Protein AF-A0A1G7R3V6-F1 (afdb_monomer)

Nearest PDB structures (foldseek):
  6z0c-assembly1_A  TM=2.738E-01  e=7.256E+00  Escherichia coli

Structure (mmCIF, N/CA/C/O backbone):
data_AF-A0A1G7R3V6-F1
#
_entry.id   AF-A0A1G7R3V6-F1
#
loop_
_atom_site.group_PDB
_atom_site.id
_atom_site.type_symbol
_atom_site.label_atom_id
_atom_site.label_alt_id
_atom_site.label_comp_id
_atom_site.label_asym_id
_atom_site.label_entity_id
_atom_site.label_seq_id
_atom_site.pdbx_PDB_ins_code
_atom_site.Cartn_x
_atom_site.Cartn_y
_atom_site.Cartn_z
_atom_site.occupancy
_atom_site.B_iso_or_equiv
_atom_site.auth_seq_id
_atom_site.auth_comp_id
_atom_site.auth_asym_id
_atom_site.auth_atom_id
_atom_site.pdbx_PDB_model_num
ATOM 1 N N . MET A 1 1 ? -29.948 2.056 -31.121 1.00 40.75 1 MET A N 1
ATOM 2 C CA . MET A 1 1 ? -28.891 1.070 -30.825 1.00 40.75 1 MET A CA 1
ATOM 3 C C . MET A 1 1 ? -28.290 1.422 -29.476 1.00 40.75 1 MET A C 1
ATOM 5 O O . MET A 1 1 ? -27.867 2.564 -29.326 1.00 40.75 1 MET A O 1
ATOM 9 N N . PRO A 1 2 ? -28.351 0.526 -28.483 1.00 40.47 2 PRO A N 1
ATOM 10 C CA . PRO A 1 2 ? -27.730 0.753 -27.184 1.00 40.47 2 PRO A CA 1
ATOM 11 C C . PRO A 1 2 ? -26.207 0.715 -27.352 1.00 40.47 2 PRO A C 1
ATOM 13 O O . PRO A 1 2 ? -25.680 -0.239 -27.919 1.00 40.47 2 PRO A O 1
ATOM 16 N N . ARG A 1 3 ? -25.507 1.765 -26.904 1.00 40.84 3 ARG A N 1
ATOM 17 C CA . ARG A 1 3 ? -24.054 1.709 -26.714 1.00 40.84 3 ARG A CA 1
ATOM 18 C C . ARG A 1 3 ? -23.807 0.673 -25.625 1.00 40.84 3 ARG A C 1
ATOM 20 O O . ARG A 1 3 ? -24.261 0.862 -24.498 1.00 40.84 3 ARG A O 1
ATOM 27 N N . THR A 1 4 ? -23.149 -0.425 -25.966 1.00 43.91 4 THR A N 1
ATOM 28 C CA . THR A 1 4 ? -22.494 -1.270 -24.972 1.00 43.91 4 THR A CA 1
ATOM 29 C C . THR A 1 4 ? -21.609 -0.361 -24.116 1.00 43.91 4 THR A C 1
ATOM 31 O O . THR A 1 4 ? -20.903 0.474 -24.690 1.00 43.91 4 THR A O 1
ATOM 34 N N . PRO A 1 5 ? -21.664 -0.445 -22.775 1.00 49.50 5 PRO A N 1
ATOM 35 C CA . PRO A 1 5 ? -20.647 0.183 -21.950 1.00 49.50 5 PRO A CA 1
ATOM 36 C C . PRO A 1 5 ? -19.326 -0.440 -22.391 1.00 49.50 5 PRO A C 1
ATOM 38 O O . PRO A 1 5 ? -19.126 -1.645 -22.234 1.00 49.50 5 PRO A O 1
ATOM 41 N N . GLY A 1 6 ? -18.493 0.353 -23.067 1.00 44.41 6 GLY A N 1
ATOM 42 C CA . GLY A 1 6 ? -17.123 -0.040 -23.333 1.00 44.41 6 GLY A CA 1
ATOM 43 C C . GLY A 1 6 ? -16.522 -0.343 -21.976 1.00 44.41 6 GLY A C 1
ATOM 44 O O . GLY A 1 6 ? -16.498 0.530 -21.112 1.00 44.41 6 GLY A O 1
ATOM 45 N N . LEU A 1 7 ? -16.145 -1.600 -21.762 1.00 53.59 7 LEU A N 1
ATOM 46 C CA . LEU A 1 7 ? -15.170 -1.911 -20.735 1.00 53.59 7 LEU A CA 1
ATOM 47 C C . LEU A 1 7 ? -14.010 -0.959 -21.012 1.00 53.59 7 LEU A C 1
ATOM 49 O O . LEU A 1 7 ? -13.546 -0.909 -22.153 1.00 53.59 7 LEU A O 1
ATOM 53 N N . ASP A 1 8 ? -13.641 -0.164 -20.015 1.00 59.03 8 ASP A N 1
ATOM 54 C CA . ASP A 1 8 ? -12.501 0.754 -20.030 1.00 59.03 8 ASP A CA 1
ATOM 55 C C . ASP A 1 8 ? -11.214 -0.087 -20.047 1.00 59.03 8 ASP A C 1
ATOM 57 O O . ASP A 1 8 ? -10.449 -0.155 -19.092 1.00 59.03 8 ASP A O 1
ATOM 61 N N . LEU A 1 9 ? -11.082 -0.901 -21.094 1.00 56.69 9 LEU A N 1
ATOM 62 C CA . LEU A 1 9 ? -9.926 -1.720 -21.365 1.00 56.69 9 LEU A CA 1
ATOM 63 C C . LEU A 1 9 ? -8.848 -0.736 -21.803 1.00 56.69 9 LEU A C 1
ATOM 65 O O . LEU A 1 9 ? -9.081 -0.020 -22.782 1.00 56.69 9 LEU A O 1
ATOM 69 N N . PRO A 1 10 ? -7.714 -0.672 -21.088 1.00 62.06 10 PRO A N 1
ATOM 70 C CA . PRO A 1 10 ? -6.626 0.203 -21.474 1.00 62.06 10 PRO A CA 1
ATOM 71 C C . PRO A 1 10 ? -6.241 -0.125 -22.914 1.00 62.06 10 PRO A C 1
ATOM 73 O O . PRO A 1 10 ? -5.887 -1.264 -23.228 1.00 62.06 10 PRO A O 1
ATOM 76 N N . ASP A 1 11 ? -6.386 0.863 -23.795 1.00 66.31 11 ASP A N 1
ATOM 77 C CA . ASP A 1 11 ? -5.970 0.737 -25.184 1.00 66.31 11 ASP A CA 1
ATOM 78 C C . ASP A 1 11 ? -4.445 0.592 -25.199 1.00 66.31 11 ASP A C 1
ATOM 80 O O . ASP A 1 11 ? -3.733 1.354 -24.533 1.00 66.31 11 ASP A O 1
ATOM 84 N N . ALA A 1 12 ? -3.937 -0.409 -25.916 1.00 69.38 12 ALA A N 1
ATOM 85 C CA . ALA A 1 12 ? -2.507 -0.505 -26.151 1.00 69.38 12 ALA A CA 1
ATOM 86 C C . ALA A 1 12 ? -2.141 0.674 -27.059 1.00 69.38 12 ALA A C 1
ATOM 88 O O . ALA A 1 12 ? -2.488 0.703 -28.239 1.00 69.38 12 ALA A O 1
ATOM 89 N N . GLY A 1 13 ? -1.518 1.701 -26.483 1.00 78.25 13 GLY A N 1
ATOM 90 C CA . GLY A 1 13 ? -1.139 2.893 -27.228 1.00 78.25 13 GLY A CA 1
ATOM 91 C C . GLY A 1 13 ? -0.156 2.560 -28.353 1.00 78.25 13 GLY A C 1
ATOM 92 O O . GLY A 1 13 ? 0.475 1.503 -28.364 1.00 78.25 13 GLY A O 1
ATOM 93 N N . ALA A 1 14 ? 0.036 3.504 -29.280 1.00 81.50 14 ALA A N 1
ATOM 94 C CA . ALA A 1 14 ? 1.006 3.360 -30.373 1.00 81.50 14 ALA A CA 1
ATOM 95 C C . ALA A 1 14 ? 2.420 2.993 -29.873 1.00 81.50 14 ALA A C 1
ATOM 97 O O . ALA A 1 14 ? 3.140 2.258 -30.537 1.00 81.50 14 ALA A O 1
ATOM 98 N N . GLU A 1 15 ? 2.782 3.442 -28.667 1.00 90.00 15 GLU A N 1
ATOM 99 C CA . GLU A 1 15 ? 4.043 3.084 -28.019 1.00 90.00 15 GLU A CA 1
ATOM 100 C C . GLU A 1 15 ? 4.193 1.567 -27.804 1.00 90.00 15 GLU A C 1
ATOM 102 O O . GLU A 1 15 ? 5.252 1.026 -28.095 1.00 90.00 15 GLU A O 1
ATOM 107 N N . GLU A 1 16 ? 3.168 0.855 -27.315 1.00 94.69 16 GLU A N 1
ATOM 108 C CA . GLU A 1 16 ? 3.249 -0.600 -27.111 1.00 94.69 16 GLU A CA 1
ATOM 109 C C . GLU A 1 16 ? 3.337 -1.367 -28.424 1.00 94.69 16 GLU A C 1
ATOM 111 O O . GLU A 1 16 ? 4.058 -2.366 -28.495 1.00 94.69 16 GLU A O 1
ATOM 116 N N . ALA A 1 17 ? 2.637 -0.892 -29.455 1.00 91.94 17 ALA A N 1
ATOM 117 C CA . ALA A 1 17 ? 2.655 -1.506 -30.776 1.00 91.94 17 ALA A CA 1
ATOM 118 C C . ALA A 1 17 ? 4.074 -1.522 -31.378 1.00 91.94 17 ALA A C 1
ATOM 120 O O . ALA A 1 17 ? 4.462 -2.508 -32.006 1.00 91.94 17 ALA A O 1
ATOM 121 N N . ASP A 1 18 ? 4.875 -0.487 -31.114 1.00 94.38 18 ASP A N 1
ATOM 122 C CA . ASP A 1 18 ? 6.250 -0.370 -31.617 1.00 94.38 18 ASP A CA 1
ATOM 123 C C . ASP A 1 18 ? 7.274 -1.197 -30.816 1.00 94.38 18 ASP A C 1
ATOM 125 O O . ASP A 1 18 ? 8.398 -1.428 -31.274 1.00 94.38 18 ASP A O 1
ATOM 129 N N . LEU A 1 19 ? 6.917 -1.671 -29.618 1.00 94.19 19 LEU A N 1
ATOM 130 C CA . LEU A 1 19 ? 7.820 -2.459 -28.782 1.00 94.19 19 LEU A CA 1
ATOM 131 C C . LEU A 1 19 ? 7.877 -3.921 -29.222 1.00 94.19 19 LEU A C 1
ATOM 133 O O . LEU A 1 19 ? 6.881 -4.550 -29.580 1.00 94.19 19 LEU A O 1
ATOM 137 N N . SER A 1 20 ? 9.065 -4.510 -29.104 1.00 94.75 20 SER A N 1
ATOM 138 C CA . SER A 1 20 ? 9.239 -5.958 -29.229 1.00 94.75 20 SER A CA 1
ATOM 139 C C . SER A 1 20 ? 8.575 -6.708 -28.068 1.00 94.75 20 SER A C 1
ATOM 141 O O . SER A 1 20 ? 8.485 -6.205 -26.945 1.00 94.75 20 SER A O 1
ATOM 143 N N . ASP A 1 21 ? 8.203 -7.970 -28.291 1.00 92.75 21 ASP A N 1
ATOM 144 C CA . ASP A 1 21 ? 7.641 -8.836 -27.244 1.00 92.75 21 ASP A CA 1
ATOM 145 C C . ASP A 1 21 ? 8.562 -8.956 -26.020 1.00 92.75 21 ASP A C 1
ATOM 147 O O . ASP A 1 21 ? 8.096 -9.065 -24.885 1.00 92.75 21 ASP A O 1
ATOM 151 N N . GLY A 1 22 ? 9.882 -8.920 -26.238 1.00 89.69 22 GLY A N 1
ATOM 152 C CA . GLY A 1 22 ? 10.876 -8.905 -25.166 1.00 89.69 22 GLY A CA 1
ATOM 153 C C . GLY A 1 22 ? 10.753 -7.660 -24.287 1.00 89.69 22 GLY A C 1
ATOM 154 O O . GLY A 1 22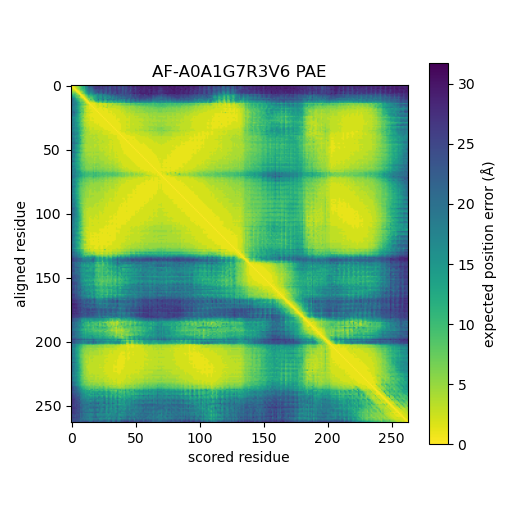 ? 10.667 -7.780 -23.066 1.00 89.69 22 GLY A O 1
ATOM 155 N N . GLN A 1 23 ? 10.668 -6.473 -24.893 1.00 93.94 23 GLN A N 1
ATOM 156 C CA . GLN A 1 23 ? 10.487 -5.212 -24.164 1.00 93.94 23 GLN A CA 1
ATOM 157 C C . GLN A 1 23 ? 9.147 -5.170 -23.415 1.00 93.94 23 GLN A C 1
ATOM 159 O O . GLN A 1 23 ? 9.108 -4.760 -22.253 1.00 93.94 23 GLN A O 1
ATOM 164 N N . LEU A 1 24 ? 8.066 -5.656 -24.031 1.00 94.00 24 LEU A N 1
ATOM 165 C CA . LEU A 1 24 ? 6.753 -5.753 -23.388 1.00 94.00 24 LEU A CA 1
ATOM 166 C C . LEU A 1 24 ? 6.791 -6.694 -22.173 1.00 94.00 24 LEU A C 1
ATOM 168 O O . LEU A 1 24 ? 6.331 -6.334 -21.090 1.00 94.00 24 LEU A O 1
ATOM 172 N N . ARG A 1 25 ? 7.425 -7.869 -22.299 1.00 93.81 25 ARG A N 1
ATOM 173 C CA . ARG A 1 25 ? 7.637 -8.788 -21.167 1.00 93.81 25 ARG A CA 1
ATOM 174 C C . ARG A 1 25 ? 8.464 -8.144 -20.061 1.00 93.81 25 ARG A C 1
ATOM 176 O O . ARG A 1 25 ? 8.154 -8.354 -18.892 1.00 93.81 25 ARG A O 1
ATOM 183 N N . MET A 1 26 ? 9.475 -7.343 -20.399 1.00 93.44 26 MET A N 1
ATOM 184 C CA . MET A 1 26 ? 10.264 -6.618 -19.401 1.00 93.44 26 MET A CA 1
ATOM 185 C C . MET A 1 26 ? 9.432 -5.590 -18.628 1.00 93.44 26 MET A C 1
ATOM 187 O O . MET A 1 26 ? 9.615 -5.487 -17.417 1.00 93.44 26 MET A O 1
ATOM 191 N N . ARG A 1 27 ? 8.476 -4.896 -19.267 1.00 96.56 27 ARG A N 1
ATOM 192 C CA . ARG A 1 27 ? 7.517 -4.013 -18.569 1.00 96.56 27 ARG A CA 1
ATOM 193 C C . ARG A 1 27 ? 6.647 -4.792 -17.584 1.00 96.56 27 ARG A C 1
ATOM 195 O O . ARG A 1 27 ? 6.522 -4.390 -16.431 1.00 96.56 27 ARG A O 1
ATOM 202 N N . VAL A 1 28 ? 6.117 -5.943 -18.003 1.00 95.62 28 VAL A N 1
ATOM 203 C CA . VAL A 1 28 ? 5.333 -6.823 -17.118 1.00 95.62 28 VAL A CA 1
ATOM 204 C C . VAL A 1 28 ? 6.177 -7.307 -15.937 1.00 95.62 28 VAL A C 1
ATOM 206 O O . VAL A 1 28 ? 5.759 -7.168 -14.789 1.00 95.62 28 VAL A O 1
ATOM 209 N N . ARG A 1 29 ? 7.394 -7.802 -16.198 1.00 93.69 29 ARG A N 1
ATOM 210 C CA . ARG A 1 29 ? 8.326 -8.247 -15.151 1.00 93.69 29 ARG A CA 1
ATOM 211 C C . ARG A 1 29 ? 8.729 -7.124 -14.204 1.00 93.69 29 ARG A C 1
ATOM 213 O O . ARG A 1 29 ? 8.915 -7.389 -13.022 1.00 93.69 29 ARG A O 1
ATOM 220 N N . ALA A 1 30 ? 8.875 -5.894 -14.696 1.00 94.50 30 ALA A N 1
ATOM 221 C CA . ALA A 1 30 ? 9.165 -4.748 -13.844 1.00 94.50 30 ALA A CA 1
ATOM 222 C C . ALA A 1 30 ? 8.062 -4.557 -12.797 1.00 94.50 30 ALA A C 1
ATOM 224 O O . ALA A 1 30 ? 8.371 -4.496 -11.613 1.00 94.50 30 ALA A O 1
ATOM 225 N N . TYR A 1 31 ? 6.789 -4.576 -13.199 1.00 95.94 31 TYR A N 1
ATOM 226 C CA . TYR A 1 31 ? 5.681 -4.447 -12.249 1.00 95.94 31 TYR A CA 1
ATOM 227 C C . TYR A 1 31 ? 5.511 -5.664 -11.324 1.00 95.94 31 TYR A C 1
ATOM 229 O O . TYR A 1 31 ? 5.154 -5.514 -10.156 1.00 95.94 31 TYR A O 1
ATOM 237 N N . GLU A 1 32 ? 5.804 -6.876 -11.799 1.00 93.88 32 GLU A N 1
ATOM 238 C CA . GLU A 1 32 ? 5.819 -8.063 -10.933 1.00 93.88 32 GLU A CA 1
ATOM 239 C C . GLU A 1 32 ? 6.856 -7.942 -9.810 1.00 93.88 32 GLU A C 1
ATOM 241 O O . GLU A 1 32 ? 6.546 -8.272 -8.666 1.00 93.88 32 GLU A O 1
ATOM 246 N N . ARG A 1 33 ? 8.049 -7.402 -10.107 1.00 94.44 33 ARG A N 1
ATOM 247 C CA . ARG A 1 33 ? 9.041 -7.070 -9.073 1.00 94.44 33 ARG A CA 1
ATOM 248 C C . ARG A 1 33 ? 8.517 -6.011 -8.111 1.00 94.44 33 ARG A C 1
ATOM 250 O O . ARG A 1 33 ? 8.731 -6.148 -6.914 1.00 94.44 33 ARG A O 1
ATOM 257 N N . GLU A 1 34 ? 7.792 -5.004 -8.604 1.00 95.62 34 GLU A N 1
ATOM 258 C CA . GLU A 1 34 ? 7.181 -4.007 -7.716 1.00 95.62 34 GLU A CA 1
ATOM 259 C C . GLU A 1 34 ? 6.140 -4.623 -6.765 1.00 95.62 34 GLU A C 1
ATOM 261 O O . GLU A 1 34 ? 6.011 -4.213 -5.617 1.00 95.62 34 GLU A O 1
ATOM 266 N N . THR A 1 35 ? 5.415 -5.649 -7.217 1.00 93.50 35 THR A N 1
ATOM 267 C CA . THR A 1 35 ? 4.389 -6.326 -6.406 1.00 93.50 35 THR A CA 1
ATOM 268 C C . THR A 1 35 ? 4.997 -7.167 -5.277 1.00 93.50 35 THR A C 1
ATOM 270 O O . THR A 1 35 ? 4.364 -7.350 -4.240 1.00 93.50 35 THR A O 1
ATOM 273 N N . ALA A 1 36 ? 6.230 -7.663 -5.434 1.00 92.56 36 ALA A N 1
ATOM 274 C CA . ALA A 1 36 ? 6.876 -8.539 -4.453 1.00 92.56 36 ALA A CA 1
ATOM 275 C C . ALA A 1 36 ? 7.067 -7.877 -3.073 1.00 92.56 36 ALA A C 1
ATOM 277 O O . ALA A 1 36 ? 6.931 -8.542 -2.041 1.00 92.56 36 ALA A O 1
ATOM 278 N N . TRP A 1 37 ? 7.299 -6.563 -3.050 1.00 94.69 37 TRP A N 1
ATOM 279 C CA . TRP A 1 37 ? 7.530 -5.779 -1.834 1.00 94.69 37 TRP A CA 1
ATOM 280 C C . TRP A 1 37 ? 6.341 -4.904 -1.424 1.00 94.69 37 TRP A C 1
ATOM 282 O O . TRP A 1 37 ? 6.457 -4.140 -0.468 1.00 94.69 37 TRP A O 1
ATOM 292 N N . ALA A 1 38 ? 5.189 -5.026 -2.092 1.00 95.19 38 ALA A N 1
ATOM 293 C CA . ALA A 1 38 ? 4.004 -4.258 -1.732 1.00 95.19 38 ALA A CA 1
ATOM 294 C C . ALA A 1 38 ? 3.644 -4.460 -0.236 1.00 95.19 38 ALA A C 1
ATOM 296 O O . ALA A 1 38 ? 3.683 -5.602 0.257 1.00 95.19 38 ALA A O 1
ATOM 297 N N . PRO A 1 39 ? 3.278 -3.388 0.501 1.00 95.81 39 PRO A N 1
ATOM 298 C CA . PRO A 1 39 ? 2.671 -3.504 1.833 1.00 95.81 39 PRO A CA 1
ATOM 299 C C . PRO A 1 39 ? 1.451 -4.421 1.776 1.00 95.81 39 PRO A C 1
ATOM 301 O O . PRO A 1 39 ? 0.800 -4.436 0.749 1.00 95.81 39 PRO A O 1
ATOM 304 N N . ARG A 1 40 ? 1.080 -5.179 2.810 1.00 93.94 40 ARG A N 1
ATOM 305 C CA . ARG A 1 40 ? -0.143 -6.012 2.748 1.00 93.94 40 ARG A CA 1
ATOM 306 C C . ARG A 1 40 ? -1.392 -5.118 2.670 1.00 93.94 40 ARG A C 1
ATOM 308 O O . ARG A 1 40 ? -1.429 -4.071 3.302 1.00 93.94 40 ARG A O 1
ATOM 315 N N . TRP A 1 41 ? -2.410 -5.520 1.909 1.00 93.69 41 TRP A N 1
ATOM 316 C CA . TRP A 1 41 ? -3.703 -4.831 1.941 1.00 93.69 41 TRP A CA 1
ATOM 317 C C . TRP A 1 41 ? -4.468 -5.173 3.228 1.00 93.69 41 TRP A C 1
ATOM 319 O O . TRP A 1 41 ? -4.584 -6.349 3.572 1.00 93.69 41 TRP A O 1
ATOM 329 N N . VAL A 1 42 ? -4.978 -4.152 3.924 1.00 94.88 42 VAL A N 1
ATOM 330 C CA . VAL A 1 42 ? -5.600 -4.279 5.258 1.00 94.88 42 VAL A CA 1
ATOM 331 C C . VAL A 1 42 ? -7.007 -3.687 5.355 1.00 94.88 42 VAL A C 1
ATOM 333 O O . VAL A 1 42 ? -7.559 -3.655 6.449 1.00 94.88 42 VAL A O 1
ATOM 336 N N . GLY A 1 43 ? -7.605 -3.244 4.245 1.00 93.81 43 GLY A N 1
ATOM 337 C CA . GLY A 1 43 ? -8.887 -2.524 4.259 1.00 93.81 43 GLY A CA 1
ATOM 338 C C . GLY A 1 43 ? -10.006 -3.261 5.006 1.00 93.81 43 GLY A C 1
ATOM 339 O O . GLY A 1 43 ? -10.619 -2.685 5.899 1.00 93.81 43 GLY A O 1
ATOM 340 N N . ASP A 1 44 ? -10.209 -4.555 4.734 1.00 93.00 44 ASP A N 1
ATOM 341 C CA . ASP A 1 44 ? -11.232 -5.351 5.438 1.00 93.00 44 ASP A CA 1
ATOM 342 C C . ASP A 1 44 ? -10.944 -5.491 6.945 1.00 93.00 44 ASP A C 1
ATOM 344 O O . ASP A 1 44 ? -11.850 -5.400 7.778 1.00 93.00 44 ASP A O 1
ATOM 348 N N . GLU A 1 45 ? -9.676 -5.710 7.315 1.00 94.44 45 GLU A N 1
ATOM 349 C CA . GLU A 1 45 ? -9.251 -5.841 8.715 1.00 94.44 45 GLU A CA 1
ATOM 350 C C . GLU A 1 45 ? -9.431 -4.515 9.469 1.00 94.44 45 GLU A C 1
ATOM 352 O O . GLU A 1 45 ? -9.877 -4.512 10.622 1.00 94.44 45 GLU A O 1
ATOM 357 N N . LEU A 1 46 ? -9.130 -3.393 8.811 1.00 95.81 46 LEU A N 1
ATOM 358 C CA . LEU A 1 46 ? -9.295 -2.041 9.332 1.00 95.81 46 LEU A CA 1
ATOM 359 C C . LEU A 1 46 ? -10.777 -1.711 9.552 1.00 95.81 46 LEU A C 1
ATOM 361 O O . LEU A 1 46 ? -11.171 -1.379 10.674 1.00 95.81 46 LEU A O 1
ATOM 365 N N . ASP A 1 47 ? -11.618 -1.911 8.533 1.00 95.50 47 ASP A N 1
ATOM 366 C CA . ASP A 1 47 ? -13.067 -1.704 8.619 1.00 95.50 47 ASP A CA 1
ATOM 367 C C . ASP A 1 47 ? -13.679 -2.530 9.753 1.00 95.50 47 ASP A C 1
ATOM 369 O O . ASP A 1 47 ? -14.481 -2.035 10.556 1.00 95.50 47 ASP A O 1
ATOM 373 N N . ARG A 1 48 ? -13.279 -3.802 9.864 1.00 95.50 48 ARG A N 1
ATOM 374 C CA . ARG A 1 48 ? -13.767 -4.690 10.920 1.00 95.50 48 ARG A CA 1
ATOM 375 C C . ARG A 1 48 ? -13.325 -4.229 12.307 1.00 95.50 48 ARG A C 1
ATOM 377 O O . ARG A 1 48 ? -14.122 -4.290 13.246 1.00 95.50 48 ARG A O 1
ATOM 384 N N . THR A 1 49 ? -12.085 -3.765 12.436 1.00 96.69 49 THR A N 1
ATOM 385 C CA . THR A 1 49 ? -11.531 -3.259 13.698 1.00 96.69 49 THR A CA 1
ATOM 386 C C . THR A 1 49 ? -12.267 -1.995 14.148 1.00 96.69 49 THR A C 1
ATOM 388 O O . THR A 1 49 ? -12.678 -1.923 15.306 1.00 96.69 49 THR A O 1
ATOM 391 N N . HIS A 1 50 ? -12.557 -1.058 13.239 1.00 97.75 50 HIS A N 1
ATOM 392 C CA . HIS A 1 50 ? -13.373 0.122 13.548 1.00 97.75 50 HIS A CA 1
ATOM 393 C C . HIS A 1 50 ? -14.798 -0.229 13.982 1.00 97.75 50 HIS A C 1
ATOM 395 O O . HIS A 1 50 ? -15.324 0.367 14.930 1.00 97.75 50 HIS A O 1
ATOM 401 N N . GLN A 1 51 ? -15.437 -1.189 13.305 1.00 97.44 51 GLN A N 1
ATOM 402 C CA . GLN A 1 51 ? -16.786 -1.633 13.658 1.00 97.44 51 GLN A CA 1
ATOM 403 C C . GLN A 1 51 ? -16.835 -2.205 15.079 1.00 97.44 51 GLN A C 1
ATOM 405 O O . GLN A 1 51 ? -17.729 -1.856 15.850 1.00 97.44 51 GLN A O 1
ATOM 410 N N . GLU A 1 52 ? -15.877 -3.061 15.444 1.00 97.94 52 GLU A N 1
ATOM 411 C CA . GLU A 1 52 ? -15.837 -3.654 16.785 1.00 97.94 52 GLU A CA 1
ATOM 412 C C . GLU A 1 52 ? -15.407 -2.644 17.857 1.00 97.94 52 GLU A C 1
ATOM 414 O O . GLU A 1 52 ? -15.992 -2.657 18.938 1.00 97.94 52 GLU A O 1
ATOM 419 N N . ALA A 1 53 ? -14.504 -1.703 17.553 1.00 98.12 53 ALA A N 1
ATOM 420 C CA . ALA A 1 53 ? -14.183 -0.594 18.458 1.00 98.12 53 ALA A CA 1
ATOM 421 C C . ALA A 1 53 ? -15.432 0.251 18.763 1.00 98.12 53 ALA A C 1
ATOM 423 O O . ALA A 1 53 ? -15.777 0.484 19.920 1.00 98.12 53 ALA A O 1
ATOM 424 N N . SER A 1 54 ? -16.176 0.634 17.719 1.00 98.31 54 SER A N 1
ATOM 425 C CA . SER A 1 54 ? -17.408 1.424 17.851 1.00 98.31 54 SER A CA 1
ATOM 426 C C . SER A 1 54 ? -18.477 0.694 18.665 1.00 98.31 54 SER A C 1
ATOM 428 O O . SER A 1 54 ? -19.180 1.298 19.476 1.00 98.31 54 SER A O 1
ATOM 430 N N . LYS A 1 55 ? -18.599 -0.622 18.468 1.00 98.38 55 LYS A N 1
ATOM 431 C CA . LYS A 1 55 ? -19.517 -1.464 19.232 1.00 98.38 55 LYS A CA 1
ATOM 432 C C . LYS A 1 55 ? -19.110 -1.557 20.705 1.00 98.38 55 LYS A C 1
ATOM 434 O O . LYS A 1 55 ? -19.970 -1.379 21.562 1.00 98.38 55 LYS A O 1
ATOM 439 N N . ALA A 1 56 ? -17.829 -1.778 21.000 1.00 98.38 56 ALA A N 1
ATOM 440 C CA . ALA A 1 56 ? -17.323 -1.813 22.370 1.00 98.38 56 ALA A CA 1
ATOM 441 C C . ALA A 1 56 ? -17.540 -0.468 23.087 1.00 98.38 56 ALA A C 1
ATOM 443 O O . ALA A 1 56 ? -17.993 -0.447 24.231 1.00 98.38 56 ALA A O 1
ATOM 444 N N . ALA A 1 57 ? -17.324 0.660 22.404 1.00 98.56 57 ALA A N 1
ATOM 445 C CA . ALA A 1 57 ? -17.640 1.984 22.941 1.00 98.56 57 ALA A CA 1
ATOM 446 C C . ALA A 1 57 ? -19.137 2.133 23.278 1.00 98.56 57 ALA A C 1
ATOM 448 O O . ALA A 1 57 ? -19.491 2.564 24.376 1.00 98.56 57 ALA A O 1
ATOM 449 N N . ALA A 1 58 ? -20.027 1.707 22.374 1.00 98.62 58 ALA A N 1
ATOM 450 C CA . ALA A 1 58 ? -21.469 1.739 22.616 1.00 98.62 58 ALA A CA 1
ATOM 451 C C . ALA A 1 58 ? -21.888 0.836 23.793 1.00 98.62 58 ALA A C 1
ATOM 453 O O . ALA A 1 58 ? -22.710 1.237 24.620 1.00 98.62 58 ALA A O 1
ATOM 454 N N . ASP A 1 59 ? -21.305 -0.360 23.906 1.00 98.50 59 ASP A N 1
ATOM 455 C CA . ASP A 1 59 ? -21.546 -1.273 25.026 1.00 98.50 59 ASP A CA 1
ATOM 456 C C . ASP A 1 59 ? -21.086 -0.656 26.359 1.00 98.50 59 ASP A C 1
ATOM 458 O O . ASP A 1 59 ? -21.817 -0.713 27.355 1.00 98.50 59 ASP A O 1
ATOM 462 N N . ALA A 1 60 ? -19.927 0.015 26.377 1.00 98.56 60 ALA A N 1
ATOM 463 C CA . ALA A 1 60 ? -19.446 0.741 27.549 1.00 98.56 60 ALA A CA 1
ATOM 464 C C . ALA A 1 60 ? -20.430 1.824 28.013 1.00 98.56 60 ALA A C 1
ATOM 466 O O . ALA A 1 60 ? -20.712 1.922 29.214 1.00 98.56 60 ALA A O 1
ATOM 467 N N . ASP A 1 61 ? -20.976 2.605 27.081 1.00 98.56 61 ASP A N 1
ATOM 468 C CA . ASP A 1 61 ? -21.954 3.654 27.374 1.00 98.56 61 ASP A CA 1
ATOM 469 C C . ASP A 1 61 ? -23.263 3.073 27.917 1.00 98.56 61 ASP A C 1
ATOM 471 O O . ASP A 1 61 ? -23.782 3.537 28.939 1.00 98.56 61 ASP A O 1
ATOM 475 N N . VAL A 1 62 ? -23.772 2.009 27.286 1.00 98.56 62 VAL A N 1
ATOM 476 C CA . VAL A 1 62 ? -24.991 1.317 27.723 1.00 98.56 62 VAL A CA 1
ATOM 477 C C . VAL A 1 62 ? -24.818 0.752 29.133 1.00 98.56 62 VAL A C 1
ATOM 479 O O . VAL A 1 62 ? -25.682 0.959 29.992 1.00 98.56 62 VAL A O 1
ATOM 482 N N . TRP A 1 63 ? -23.713 0.060 29.413 1.00 98.38 63 TRP A N 1
ATOM 483 C CA . TRP A 1 63 ? -23.467 -0.525 30.733 1.00 98.38 63 TRP A CA 1
ATOM 484 C C . TRP A 1 63 ? -23.230 0.542 31.803 1.00 98.38 63 TRP A C 1
ATOM 486 O O . TRP A 1 63 ? -23.757 0.418 32.910 1.00 98.38 63 TRP A O 1
ATOM 496 N N . SER A 1 64 ? -22.531 1.627 31.461 1.00 98.44 64 SER A N 1
ATOM 497 C CA . SER A 1 64 ? -22.338 2.782 32.343 1.00 98.44 64 SER A CA 1
ATOM 498 C C . SER A 1 64 ? -23.675 3.428 32.721 1.00 98.44 64 SER A C 1
ATOM 500 O O . SER A 1 64 ? -23.958 3.635 33.904 1.00 98.44 64 SER A O 1
ATOM 502 N N . ALA A 1 65 ? -24.553 3.663 31.740 1.00 98.31 65 ALA A N 1
ATOM 503 C CA . ALA A 1 65 ? -25.880 4.222 31.977 1.00 98.31 65 ALA A CA 1
ATOM 504 C C . ALA A 1 65 ? -26.733 3.306 32.870 1.00 98.31 65 ALA A C 1
ATOM 506 O O . ALA A 1 65 ? -27.311 3.768 33.859 1.00 98.31 65 ALA A O 1
ATOM 507 N N . ARG A 1 66 ? -26.762 1.995 32.590 1.00 98.25 66 ARG A N 1
ATOM 508 C CA . ARG A 1 66 ? -27.506 1.013 33.401 1.00 98.25 66 ARG A CA 1
ATOM 509 C C . ARG A 1 66 ? -26.984 0.928 34.836 1.00 98.25 66 ARG A C 1
ATOM 511 O O . ARG A 1 66 ? -27.786 0.847 35.767 1.00 98.25 66 ARG A O 1
ATOM 518 N N . ALA A 1 67 ? -25.670 1.043 35.040 1.00 98.19 67 ALA A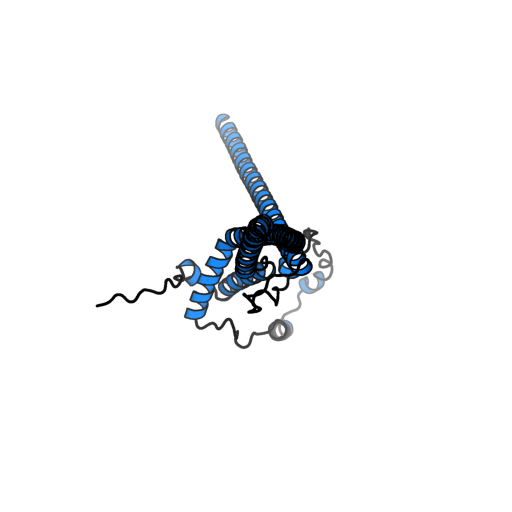 N 1
ATOM 519 C CA . ALA A 1 67 ? -25.060 1.044 36.370 1.00 98.19 67 ALA A CA 1
ATOM 520 C C . ALA A 1 67 ? -25.561 2.191 37.271 1.00 98.19 67 ALA A C 1
ATOM 522 O O . ALA A 1 67 ? -25.483 2.084 38.494 1.00 98.19 67 ALA A O 1
ATOM 523 N N . THR A 1 68 ? -26.104 3.277 36.710 1.00 97.38 68 THR A N 1
ATOM 524 C CA . THR A 1 68 ? -26.685 4.375 37.506 1.00 97.38 68 THR A CA 1
ATOM 525 C C . THR A 1 68 ? -28.087 4.060 38.037 1.00 97.38 68 THR A C 1
ATOM 527 O O . THR A 1 68 ? -28.461 4.528 39.117 1.00 97.38 68 THR A O 1
ATOM 530 N N . ALA A 1 69 ? -28.855 3.244 37.311 1.00 97.25 69 ALA A N 1
ATOM 531 C CA . ALA A 1 69 ? -30.276 3.014 37.560 1.00 97.25 69 ALA A CA 1
ATOM 532 C C . ALA A 1 69 ? -30.568 1.668 38.242 1.00 97.25 69 ALA A C 1
ATOM 534 O O . ALA A 1 69 ? -31.532 1.555 38.998 1.00 97.25 69 ALA A O 1
ATOM 535 N N . GLU A 1 70 ? -29.739 0.653 38.003 1.00 96.75 70 GLU A N 1
ATOM 536 C CA . GLU A 1 70 ? -30.021 -0.730 38.395 1.00 96.75 70 GLU A CA 1
ATOM 537 C C . GLU A 1 70 ? -29.404 -1.107 39.756 1.00 96.75 70 GLU A C 1
ATOM 539 O O . GLU A 1 70 ? -28.529 -0.401 40.261 1.00 96.75 70 GLU A O 1
ATOM 544 N N . PRO A 1 71 ? -29.865 -2.189 40.412 1.00 95.94 71 PRO A N 1
ATOM 545 C CA . PRO A 1 71 ? -29.270 -2.675 41.661 1.00 95.94 71 PRO A CA 1
ATOM 546 C C . PRO A 1 71 ? -27.906 -3.364 41.455 1.00 95.94 71 PRO A C 1
ATOM 548 O O . PRO A 1 71 ? -27.089 -3.388 42.373 1.00 95.94 71 PRO A O 1
ATOM 551 N N . GLU A 1 72 ? -27.616 -3.860 40.249 1.00 97.12 72 GLU A N 1
ATOM 552 C CA . GLU A 1 72 ? -26.383 -4.585 39.878 1.00 97.12 72 GLU A CA 1
ATOM 553 C C . GLU A 1 72 ? -25.206 -3.646 39.525 1.00 97.12 72 GLU A C 1
ATOM 555 O O . GLU A 1 72 ? -24.340 -3.965 38.710 1.00 97.12 72 GLU A O 1
ATOM 560 N N . ARG A 1 73 ? -25.152 -2.463 40.154 1.00 97.56 73 ARG A N 1
ATOM 561 C CA . ARG A 1 73 ? -24.268 -1.342 39.771 1.00 97.56 73 ARG A CA 1
ATOM 562 C C . ARG A 1 73 ? -22.802 -1.718 39.627 1.00 97.56 73 ARG A C 1
ATOM 564 O O . ARG A 1 73 ? -22.161 -1.300 38.673 1.00 97.56 73 ARG A O 1
ATOM 571 N N . ALA A 1 74 ? -22.271 -2.489 40.576 1.00 97.44 74 ALA A N 1
ATOM 572 C CA . ALA A 1 74 ? -20.856 -2.851 40.591 1.00 97.44 74 ALA A CA 1
ATOM 573 C C . ALA A 1 74 ? -20.474 -3.739 39.396 1.00 97.44 74 ALA A C 1
ATOM 575 O O . ALA A 1 74 ? -19.454 -3.494 38.761 1.00 97.44 74 ALA A O 1
ATOM 576 N N . GLN A 1 75 ? -21.317 -4.721 39.056 1.00 97.81 75 GLN A N 1
ATOM 577 C CA . GLN A 1 75 ? -21.075 -5.621 37.924 1.00 97.81 75 GLN A CA 1
ATOM 578 C C . GLN A 1 75 ? -21.183 -4.871 36.592 1.00 97.81 75 GLN A C 1
ATOM 580 O O . GLN A 1 75 ? -20.323 -5.021 35.728 1.00 97.81 75 GLN A O 1
ATOM 585 N N . LEU A 1 76 ? -22.196 -4.009 36.446 1.00 98.19 76 LEU A N 1
ATOM 586 C CA . LEU A 1 76 ? -22.377 -3.179 35.251 1.00 98.19 76 LEU A CA 1
ATOM 587 C C . LEU A 1 76 ? -21.251 -2.149 35.079 1.00 98.19 76 LEU A C 1
ATOM 589 O O . LEU A 1 76 ? -20.793 -1.928 33.962 1.00 98.19 76 LEU A O 1
ATOM 593 N N . ALA A 1 77 ? -20.758 -1.555 36.170 1.00 98.25 77 ALA A N 1
ATOM 594 C CA . ALA A 1 77 ? -19.615 -0.644 36.126 1.00 98.25 77 ALA A CA 1
ATOM 595 C C . ALA A 1 77 ? -18.321 -1.363 35.708 1.00 98.25 77 ALA A C 1
ATOM 597 O O . ALA A 1 77 ? -17.553 -0.826 34.910 1.00 98.25 77 ALA A O 1
ATOM 598 N N . GLU A 1 78 ? -18.092 -2.584 36.200 1.00 98.44 78 GLU A N 1
ATOM 599 C CA . GLU A 1 78 ? -16.955 -3.406 35.776 1.00 98.44 78 GLU A CA 1
ATOM 600 C C . GLU A 1 78 ? -17.063 -3.805 34.296 1.00 98.44 78 GLU A C 1
ATOM 602 O O . GLU A 1 78 ? -16.069 -3.749 33.569 1.00 98.44 78 GLU A O 1
ATOM 607 N N . ALA A 1 79 ? -18.262 -4.175 33.834 1.00 98.44 79 ALA A N 1
ATOM 608 C CA . ALA A 1 79 ? -18.516 -4.463 32.426 1.00 98.44 79 ALA A CA 1
ATOM 609 C C . ALA A 1 79 ? -18.224 -3.232 31.554 1.00 98.44 79 ALA A C 1
ATOM 611 O O . ALA A 1 79 ? -17.459 -3.341 30.598 1.00 98.44 79 ALA A O 1
ATOM 612 N N . ALA A 1 80 ? -18.743 -2.056 31.930 1.00 98.56 80 ALA A N 1
ATOM 613 C CA . ALA A 1 80 ? -18.484 -0.790 31.239 1.00 98.56 80 ALA A CA 1
ATOM 614 C C . ALA A 1 80 ? -16.984 -0.496 31.119 1.00 98.56 80 ALA A C 1
ATOM 616 O O . ALA A 1 80 ? -16.495 -0.134 30.054 1.00 98.56 80 ALA A O 1
ATOM 617 N N . GLU A 1 81 ? -16.237 -0.702 32.203 1.00 98.62 81 GLU A N 1
ATOM 618 C CA . GLU A 1 81 ? -14.790 -0.497 32.216 1.00 98.62 81 GLU A CA 1
ATOM 619 C C . GLU A 1 81 ? -14.032 -1.500 31.341 1.00 98.62 81 GLU A C 1
ATOM 621 O O . GLU A 1 81 ? -13.001 -1.176 30.757 1.00 98.62 81 GLU A O 1
ATOM 626 N N . ARG A 1 82 ? -14.525 -2.736 31.243 1.00 98.62 82 ARG A N 1
ATOM 627 C CA . ARG A 1 82 ? -13.952 -3.750 30.356 1.00 98.62 82 ARG A CA 1
ATOM 628 C C . ARG A 1 82 ? -14.167 -3.393 28.886 1.00 98.62 82 ARG A C 1
ATOM 630 O O . ARG A 1 82 ? -13.204 -3.463 28.133 1.00 98.62 82 ARG A O 1
ATOM 637 N N . ALA A 1 83 ? -15.376 -2.972 28.514 1.00 98.38 83 ALA A N 1
ATOM 638 C CA . ALA A 1 83 ? -15.672 -2.529 27.151 1.00 98.38 83 ALA A CA 1
ATOM 639 C C . ALA A 1 83 ? -14.890 -1.273 26.753 1.00 98.38 83 ALA A C 1
ATOM 641 O O . ALA A 1 83 ? -14.420 -1.205 25.624 1.00 98.38 83 ALA A O 1
ATOM 642 N N . ARG A 1 84 ? -14.676 -0.315 27.671 1.00 98.69 84 ARG A N 1
ATOM 643 C CA . ARG A 1 84 ? -13.791 0.835 27.403 1.00 98.69 84 ARG A CA 1
ATOM 644 C C . ARG A 1 84 ? -12.382 0.384 27.047 1.00 98.69 84 ARG A C 1
ATOM 646 O O . ARG A 1 84 ? -11.894 0.716 25.979 1.00 98.69 84 ARG A O 1
ATOM 653 N N . ARG A 1 85 ? -11.775 -0.460 27.888 1.00 98.62 85 ARG A N 1
ATOM 654 C CA . ARG A 1 85 ? -10.431 -1.001 27.629 1.00 98.62 85 ARG A CA 1
ATOM 655 C C . ARG A 1 85 ? -10.343 -1.787 26.320 1.00 98.62 85 ARG A C 1
ATOM 657 O O . ARG A 1 85 ? -9.310 -1.752 25.660 1.00 98.62 85 ARG A O 1
ATOM 664 N N . GLU A 1 86 ? -11.398 -2.512 25.959 1.00 98.38 86 GLU A N 1
ATOM 665 C CA . GLU A 1 86 ? -11.480 -3.214 24.676 1.00 98.38 86 GLU A CA 1
ATOM 666 C C . GLU A 1 86 ? -11.570 -2.238 23.497 1.00 98.38 86 GLU A C 1
ATOM 668 O O . GLU A 1 86 ? -10.803 -2.376 22.548 1.00 98.38 86 GLU A O 1
ATOM 673 N N . SER A 1 87 ? -12.435 -1.224 23.584 1.00 98.56 87 SER A N 1
ATOM 674 C CA . SER A 1 87 ? -12.542 -0.149 22.592 1.00 98.56 87 SER A CA 1
ATOM 675 C C . SER A 1 87 ? -11.207 0.567 22.392 1.00 98.56 87 SER A C 1
ATOM 677 O O . SER A 1 87 ? -10.781 0.727 21.253 1.00 98.56 87 SER A O 1
ATOM 679 N N . ASP A 1 88 ? -10.535 0.952 23.479 1.00 98.50 88 ASP A N 1
ATOM 680 C CA . ASP A 1 88 ? -9.240 1.639 23.433 1.00 98.50 88 ASP A CA 1
ATOM 681 C C . ASP A 1 88 ? -8.183 0.753 22.754 1.00 98.50 88 ASP A C 1
ATOM 683 O O . ASP A 1 88 ? -7.523 1.174 21.809 1.00 98.50 88 ASP A O 1
ATOM 687 N N . SER A 1 89 ? -8.091 -0.526 23.140 1.00 98.31 89 SER A N 1
ATOM 688 C CA . SER A 1 89 ? -7.148 -1.460 22.512 1.00 98.31 89 SER A CA 1
ATOM 689 C C . SER A 1 89 ? -7.437 -1.718 21.028 1.00 98.31 89 SER A C 1
ATOM 691 O O . SER A 1 89 ? -6.507 -2.046 20.285 1.00 98.31 89 SER A O 1
ATOM 693 N N . LEU A 1 90 ? -8.702 -1.665 20.601 1.00 98.12 90 LEU A N 1
ATOM 694 C CA . LEU A 1 90 ? -9.079 -1.797 19.193 1.00 98.12 90 LEU A CA 1
ATOM 695 C C . LEU A 1 90 ? -8.791 -0.506 18.420 1.00 98.12 90 LEU A C 1
ATOM 697 O O . LEU A 1 90 ? -8.354 -0.592 17.276 1.00 98.12 90 LEU A O 1
ATOM 701 N N . ALA A 1 91 ? -8.969 0.662 19.039 1.00 98.12 91 ALA A N 1
ATOM 702 C CA . ALA A 1 91 ? -8.603 1.950 18.455 1.00 98.12 91 ALA A CA 1
ATOM 703 C C . ALA A 1 91 ? -7.088 2.043 18.203 1.00 98.12 91 ALA A C 1
ATOM 705 O O . ALA A 1 91 ? -6.685 2.352 17.085 1.00 98.12 91 ALA A O 1
ATOM 706 N N . ASP A 1 92 ? -6.258 1.641 19.173 1.00 98.25 92 ASP A N 1
ATOM 707 C CA . ASP A 1 92 ? -4.795 1.575 19.011 1.00 98.25 92 ASP A CA 1
ATOM 708 C C . ASP A 1 92 ? -4.375 0.638 17.860 1.00 98.25 92 ASP A C 1
ATOM 710 O O . ASP A 1 92 ? -3.352 0.838 17.200 1.00 98.25 92 ASP A O 1
ATOM 714 N N . ARG A 1 93 ? -5.146 -0.433 17.623 1.00 98.12 93 ARG A N 1
ATOM 715 C CA . ARG A 1 93 ? -4.905 -1.356 16.506 1.00 98.12 93 ARG A CA 1
ATOM 716 C C . ARG A 1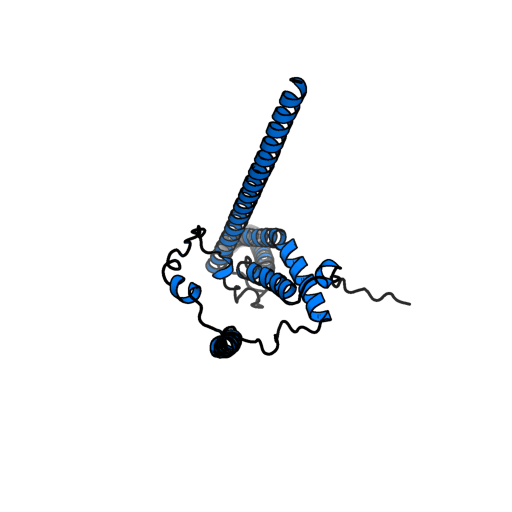 93 ? -5.356 -0.767 15.175 1.00 98.12 93 ARG A C 1
ATOM 718 O O . ARG A 1 93 ? -4.675 -0.986 14.178 1.00 98.12 93 ARG A O 1
ATOM 725 N N . ALA A 1 94 ? -6.472 -0.044 15.159 1.00 98.00 94 ALA A N 1
ATOM 726 C CA . ALA A 1 94 ? -6.942 0.648 13.968 1.00 98.00 94 ALA A CA 1
ATOM 727 C C . ALA A 1 94 ? -5.903 1.673 13.490 1.00 98.00 94 ALA A C 1
ATOM 729 O O . ALA A 1 94 ? -5.539 1.626 12.324 1.00 98.00 94 ALA A O 1
ATOM 730 N N . GLU A 1 95 ? -5.318 2.475 14.388 1.00 98.44 95 GLU A N 1
ATOM 731 C CA . GLU A 1 95 ? -4.258 3.443 14.042 1.00 98.44 95 GLU A CA 1
ATOM 732 C C . GLU A 1 95 ? -3.041 2.768 13.374 1.00 98.44 95 GLU A C 1
ATOM 734 O O . GLU A 1 95 ? -2.497 3.248 12.379 1.00 98.44 95 GLU A O 1
ATOM 739 N N . GLN A 1 96 ? -2.633 1.597 13.869 1.00 98.06 96 GLN A N 1
ATOM 740 C CA . GLN A 1 96 ? -1.550 0.822 13.255 1.00 98.06 96 GLN A CA 1
ATOM 741 C C . GLN A 1 96 ? -1.913 0.292 11.859 1.00 98.06 96 GLN A C 1
ATOM 743 O O . GLN A 1 96 ? -1.068 0.277 10.963 1.00 98.06 96 GLN A O 1
ATOM 748 N N . LEU A 1 97 ? -3.154 -0.160 11.667 1.00 97.00 97 LEU A N 1
ATOM 749 C CA . LEU A 1 97 ? -3.639 -0.622 10.366 1.00 97.00 97 LEU A CA 1
ATOM 750 C C . LEU A 1 97 ? -3.809 0.545 9.379 1.00 97.00 97 LEU A C 1
ATOM 752 O O . LEU A 1 97 ? -3.480 0.378 8.209 1.00 97.00 97 LEU A O 1
ATOM 756 N N . GLU A 1 98 ? -4.229 1.727 9.837 1.00 98.31 98 GLU A N 1
ATOM 757 C CA . GLU A 1 98 ? -4.279 2.955 9.030 1.00 98.31 98 GLU A CA 1
ATOM 758 C C . GLU A 1 98 ? -2.891 3.321 8.491 1.00 98.31 98 GLU A C 1
ATOM 760 O O . GLU A 1 98 ? -2.747 3.573 7.297 1.00 98.31 98 GLU A O 1
ATOM 765 N N . ALA A 1 99 ? -1.844 3.249 9.323 1.00 98.12 99 ALA A N 1
ATOM 766 C CA . ALA A 1 99 ? -0.470 3.489 8.872 1.00 98.12 99 ALA A CA 1
ATOM 767 C C . ALA A 1 99 ? -0.018 2.492 7.784 1.00 98.12 99 ALA A C 1
ATOM 769 O O . ALA A 1 99 ? 0.717 2.846 6.858 1.00 98.12 99 ALA A O 1
ATOM 770 N N . ALA A 1 100 ? -0.459 1.232 7.869 1.00 97.25 100 ALA A N 1
ATOM 771 C CA . ALA A 1 100 ? -0.178 0.234 6.840 1.00 97.25 100 ALA A CA 1
ATOM 772 C C . ALA A 1 100 ? -0.972 0.481 5.542 1.00 97.25 100 ALA A C 1
ATOM 774 O O . ALA A 1 100 ? -0.425 0.294 4.450 1.00 97.25 100 ALA A O 1
ATOM 775 N N . ASP A 1 101 ? -2.228 0.925 5.647 1.00 97.81 101 ASP A N 1
ATOM 776 C CA . ASP A 1 101 ? -3.053 1.308 4.497 1.00 97.81 101 ASP A CA 1
ATOM 777 C C . ASP A 1 101 ? -2.480 2.540 3.777 1.00 97.81 101 ASP A C 1
ATOM 779 O O . ASP A 1 101 ? -2.317 2.529 2.554 1.00 97.81 101 ASP A O 1
ATOM 783 N N . GLU A 1 102 ? -2.038 3.555 4.524 1.00 98.44 102 GLU A N 1
ATOM 784 C CA . GLU A 1 102 ? -1.366 4.738 3.979 1.00 98.44 102 GLU A CA 1
ATOM 785 C C . GLU A 1 102 ? -0.064 4.372 3.248 1.00 98.44 102 GLU A C 1
ATOM 787 O O . GLU A 1 102 ? 0.202 4.861 2.142 1.00 98.44 102 GLU A O 1
ATOM 792 N N . ALA A 1 103 ? 0.729 3.448 3.800 1.00 98.19 103 ALA A N 1
ATOM 793 C CA . ALA A 1 103 ? 1.914 2.937 3.118 1.00 98.19 103 ALA A CA 1
ATOM 794 C C . ALA A 1 103 ? 1.554 2.228 1.801 1.00 98.19 103 ALA A C 1
ATOM 796 O O . ALA A 1 103 ? 2.234 2.417 0.787 1.00 98.19 103 ALA A O 1
ATOM 797 N N . ARG A 1 104 ? 0.465 1.442 1.771 1.00 97.50 104 ARG A N 1
ATOM 798 C CA . ARG A 1 104 ? -0.040 0.818 0.534 1.00 97.50 104 ARG A CA 1
ATOM 799 C C . ARG A 1 104 ? -0.500 1.878 -0.470 1.00 97.50 104 ARG A C 1
ATOM 801 O O . ARG A 1 104 ? -0.237 1.723 -1.664 1.00 97.50 104 ARG A O 1
ATOM 808 N N . ALA A 1 105 ? -1.159 2.946 -0.025 1.00 98.00 105 ALA A N 1
ATOM 809 C CA . ALA A 1 105 ? -1.565 4.059 -0.882 1.00 98.00 105 ALA A CA 1
ATOM 810 C C . ALA A 1 105 ? -0.349 4.779 -1.491 1.00 98.00 105 ALA A C 1
ATOM 812 O O . ALA A 1 105 ? -0.310 5.000 -2.704 1.00 98.00 105 ALA A O 1
ATOM 813 N N . THR A 1 106 ? 0.678 5.045 -0.683 1.00 98.38 106 THR A N 1
ATOM 814 C CA . THR A 1 106 ? 1.953 5.633 -1.125 1.00 98.38 106 THR A CA 1
ATOM 815 C C . THR A 1 106 ? 2.652 4.739 -2.152 1.00 98.38 106 THR A C 1
ATOM 817 O O . THR A 1 106 ? 3.021 5.200 -3.233 1.00 98.38 106 THR A O 1
ATOM 820 N N . TRP A 1 107 ? 2.738 3.432 -1.886 1.00 97.94 107 TRP A N 1
ATOM 821 C CA . TRP A 1 107 ? 3.266 2.449 -2.837 1.00 97.94 107 TRP A CA 1
ATOM 822 C C . TRP A 1 107 ? 2.484 2.427 -4.158 1.00 97.94 107 TRP A C 1
ATOM 824 O O . TRP A 1 107 ? 3.080 2.411 -5.238 1.00 97.94 107 TRP A O 1
ATOM 834 N N . ASN A 1 108 ? 1.150 2.462 -4.097 1.00 97.69 108 ASN A N 1
ATOM 835 C CA . ASN A 1 108 ? 0.296 2.504 -5.285 1.00 97.69 108 ASN A CA 1
ATOM 836 C C . ASN A 1 108 ? 0.558 3.756 -6.134 1.00 97.69 108 ASN A C 1
ATOM 838 O O . ASN A 1 108 ? 0.578 3.657 -7.360 1.00 97.69 108 ASN A O 1
ATOM 842 N N . ALA A 1 109 ? 0.745 4.918 -5.501 1.00 97.94 109 ALA A N 1
ATOM 843 C CA . ALA A 1 109 ? 1.062 6.162 -6.196 1.00 97.94 109 ALA A CA 1
ATOM 844 C C . ALA A 1 109 ? 2.447 6.091 -6.857 1.00 97.94 109 ALA A C 1
ATOM 846 O O . ALA A 1 109 ? 2.567 6.340 -8.057 1.00 97.94 109 ALA A O 1
ATOM 847 N N . HIS A 1 110 ? 3.463 5.661 -6.106 1.00 97.19 110 HIS A N 1
ATOM 848 C CA . HIS A 1 110 ? 4.838 5.528 -6.592 1.00 97.19 110 HIS A CA 1
ATOM 849 C C . HIS A 1 110 ? 4.956 4.523 -7.756 1.00 97.19 110 HIS A C 1
ATOM 851 O O . HIS A 1 110 ? 5.687 4.739 -8.721 1.00 97.19 110 HIS A O 1
ATOM 857 N N . THR A 1 111 ? 4.185 3.433 -7.730 1.00 97.56 111 THR A N 1
ATOM 858 C CA . THR A 1 111 ? 4.230 2.388 -8.770 1.00 97.56 111 THR A CA 1
ATOM 859 C C . THR A 1 111 ? 3.221 2.582 -9.904 1.00 97.56 111 THR A C 1
ATOM 861 O O . THR A 1 111 ? 3.187 1.765 -10.830 1.00 97.56 111 THR A O 1
ATOM 864 N N . ALA A 1 112 ? 2.428 3.660 -9.892 1.00 97.06 112 ALA A N 1
ATOM 865 C CA . ALA A 1 112 ? 1.322 3.867 -10.828 1.00 97.06 112 ALA A CA 1
ATOM 866 C C . ALA A 1 112 ? 1.758 3.815 -12.302 1.00 97.06 112 ALA A C 1
ATOM 868 O O . ALA A 1 112 ? 1.112 3.145 -13.109 1.00 97.06 112 ALA A O 1
ATOM 869 N N . GLN A 1 113 ? 2.877 4.458 -12.655 1.00 96.12 113 GLN A N 1
ATOM 870 C CA . GLN A 1 113 ? 3.374 4.461 -14.036 1.00 96.12 113 GLN A CA 1
ATOM 871 C C . GLN A 1 113 ? 3.871 3.074 -14.475 1.00 96.12 113 GLN A C 1
ATOM 873 O O . GLN A 1 113 ? 3.624 2.646 -15.603 1.00 96.12 113 GLN A O 1
ATOM 878 N N . THR A 1 114 ? 4.568 2.355 -13.591 1.00 96.56 114 THR A N 1
ATOM 879 C CA . THR A 1 114 ? 5.049 0.994 -13.869 1.00 96.56 114 THR A CA 1
ATOM 880 C C . THR A 1 114 ? 3.879 0.025 -14.029 1.00 96.56 114 THR A C 1
ATOM 882 O O . THR A 1 114 ? 3.910 -0.825 -14.921 1.00 96.56 114 THR A O 1
ATOM 885 N N . ARG A 1 115 ? 2.824 0.188 -13.218 1.00 96.81 115 ARG A N 1
ATOM 886 C CA . ARG A 1 115 ? 1.573 -0.568 -13.330 1.00 96.81 115 ARG A CA 1
ATOM 887 C C . ARG A 1 115 ? 0.881 -0.320 -14.669 1.00 96.81 115 ARG A C 1
ATOM 889 O O . ARG A 1 115 ? 0.618 -1.289 -15.373 1.00 96.81 115 ARG A O 1
ATOM 896 N N . ASP A 1 116 ? 0.658 0.941 -15.043 1.00 95.94 116 ASP A N 1
ATOM 897 C CA . ASP A 1 116 ? 0.019 1.318 -16.317 1.00 95.94 116 ASP A CA 1
ATOM 898 C C . ASP A 1 116 ? 0.757 0.721 -17.526 1.00 95.94 116 ASP A C 1
ATOM 900 O O . ASP A 1 116 ? 0.174 0.012 -18.350 1.00 95.94 116 ASP A O 1
ATOM 904 N N . LYS A 1 117 ? 2.084 0.905 -17.577 1.00 95.19 117 LYS A N 1
ATOM 905 C CA . LYS A 1 117 ? 2.944 0.331 -18.623 1.00 95.19 117 LYS A CA 1
ATOM 906 C C . LYS A 1 117 ? 2.843 -1.193 -18.683 1.00 95.19 117 LYS A C 1
ATOM 908 O O . LYS A 1 117 ? 2.862 -1.766 -19.771 1.00 95.19 117 LYS A O 1
ATOM 913 N N . ALA A 1 118 ? 2.765 -1.864 -17.535 1.00 95.88 118 ALA A N 1
ATOM 914 C CA . ALA A 1 118 ? 2.603 -3.311 -17.485 1.00 95.88 118 ALA A CA 1
ATOM 915 C C . ALA A 1 118 ? 1.208 -3.755 -17.947 1.00 95.88 118 ALA A C 1
ATOM 917 O O . ALA A 1 118 ? 1.102 -4.761 -18.640 1.00 95.88 118 ALA A O 1
ATOM 918 N N . GLU A 1 119 ? 0.144 -3.033 -17.597 1.00 95.38 119 GLU A N 1
ATOM 919 C CA . GLU A 1 119 ? -1.227 -3.326 -18.030 1.00 95.38 119 GLU A CA 1
ATOM 920 C C . GLU A 1 119 ? -1.385 -3.177 -19.545 1.00 95.38 119 GLU A C 1
ATOM 922 O O . GLU A 1 119 ? -1.801 -4.136 -20.199 1.00 95.38 119 GLU A O 1
ATOM 927 N N . ARG A 1 120 ? -0.935 -2.057 -20.123 1.00 95.12 120 ARG A N 1
ATOM 928 C CA . ARG A 1 120 ? -0.888 -1.857 -21.582 1.00 95.12 120 ARG A CA 1
ATOM 929 C C . ARG A 1 120 ? -0.053 -2.930 -22.279 1.00 95.12 120 ARG A C 1
ATOM 931 O O . ARG A 1 120 ? -0.492 -3.511 -23.269 1.00 95.12 120 ARG A O 1
ATOM 938 N N . ALA A 1 121 ? 1.111 -3.273 -21.721 1.00 94.69 121 ALA A N 1
ATOM 939 C CA . ALA A 1 121 ? 1.949 -4.334 -22.274 1.00 94.69 121 ALA A CA 1
ATOM 940 C C . ALA A 1 121 ? 1.274 -5.716 -22.238 1.00 94.69 121 ALA A C 1
ATOM 942 O O . ALA A 1 121 ? 1.450 -6.498 -23.170 1.00 94.69 121 ALA A O 1
ATOM 943 N N . ARG A 1 122 ? 0.486 -6.033 -21.198 1.00 94.56 122 ARG A N 1
ATOM 944 C CA . ARG A 1 122 ? -0.306 -7.277 -21.146 1.00 94.56 122 ARG A CA 1
ATOM 945 C C . ARG A 1 122 ? -1.382 -7.305 -22.224 1.00 94.56 122 ARG A C 1
ATOM 947 O O . ARG A 1 122 ? -1.570 -8.356 -22.833 1.00 94.56 122 ARG A O 1
ATOM 954 N N . VAL A 1 123 ? -2.067 -6.184 -22.455 1.00 93.56 123 VAL A N 1
ATOM 955 C CA . VAL A 1 123 ? -3.084 -6.069 -23.512 1.00 93.56 123 VAL A CA 1
ATOM 956 C C . VAL A 1 123 ? -2.454 -6.314 -24.882 1.00 93.56 123 VAL A C 1
ATOM 958 O O . VAL A 1 123 ? -2.936 -7.174 -25.617 1.00 93.56 123 VAL A O 1
ATOM 961 N N . GLU A 1 124 ? -1.337 -5.650 -25.185 1.00 94.62 124 GLU A N 1
ATOM 962 C CA . GLU A 1 124 ? -0.641 -5.815 -26.467 1.00 94.62 124 GLU A CA 1
ATOM 963 C C . GLU A 1 124 ? -0.111 -7.242 -26.663 1.00 94.62 124 GLU A C 1
ATOM 965 O O . GLU A 1 124 ? -0.330 -7.862 -27.703 1.00 94.62 124 GLU A O 1
ATOM 970 N N . LEU A 1 125 ? 0.534 -7.822 -25.645 1.00 93.31 125 LEU A N 1
ATOM 971 C CA . LEU A 1 125 ? 0.987 -9.215 -25.698 1.00 93.31 125 LEU A CA 1
ATOM 972 C C . LEU A 1 125 ? -0.184 -10.183 -25.918 1.00 93.31 125 LEU A C 1
ATOM 974 O O . LEU A 1 125 ? -0.062 -11.122 -26.705 1.00 93.31 125 LEU A O 1
ATOM 978 N N . GLY A 1 126 ? -1.331 -9.929 -25.281 1.00 91.56 126 GLY A N 1
ATOM 979 C CA . GLY A 1 126 ? -2.564 -10.678 -25.506 1.00 91.56 126 GLY A CA 1
ATOM 980 C C . GLY A 1 126 ? -3.078 -10.550 -26.943 1.00 91.56 126 GLY A C 1
ATOM 981 O O . GLY A 1 126 ? -3.429 -11.561 -27.553 1.00 91.56 126 GLY A O 1
ATOM 982 N N . ALA A 1 127 ? -3.052 -9.344 -27.519 1.00 92.31 127 ALA A N 1
ATOM 983 C CA . ALA A 1 127 ? -3.428 -9.094 -28.913 1.00 92.31 127 ALA A CA 1
ATOM 984 C C . ALA A 1 127 ? -2.506 -9.822 -29.911 1.00 92.31 127 ALA A C 1
ATOM 986 O O . ALA A 1 127 ? -2.970 -10.303 -30.946 1.00 92.31 127 ALA A O 1
ATOM 987 N N . ARG A 1 128 ? -1.223 -9.986 -29.564 1.00 93.06 128 ARG A N 1
ATOM 988 C CA . ARG A 1 128 ? -0.233 -10.771 -30.327 1.00 93.06 128 ARG A CA 1
ATOM 989 C C .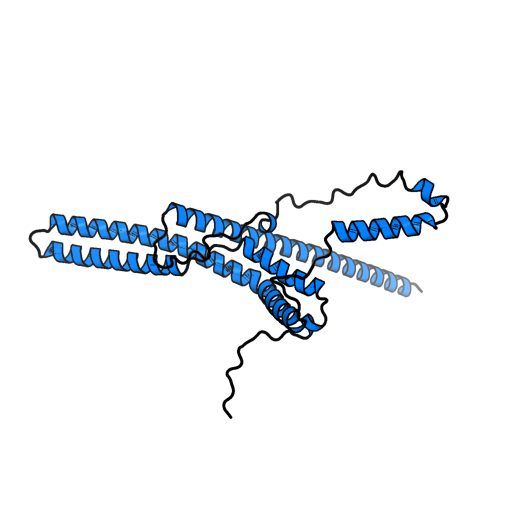 ARG A 1 128 ? -0.333 -12.284 -30.114 1.00 93.06 128 ARG A C 1
ATOM 991 O O . ARG A 1 128 ? 0.402 -13.039 -30.746 1.00 93.06 128 ARG A O 1
ATOM 998 N N . GLY A 1 129 ? -1.218 -12.747 -29.231 1.00 92.31 129 GLY A N 1
ATOM 999 C CA . GLY A 1 129 ? -1.362 -14.165 -28.896 1.00 92.31 129 GLY A CA 1
ATOM 1000 C C . GLY A 1 129 ? -0.242 -14.717 -28.007 1.00 92.31 129 GLY A C 1
ATOM 1001 O O . GLY A 1 129 ? -0.036 -15.930 -27.961 1.00 92.31 129 GLY A O 1
ATOM 1002 N N . VAL A 1 130 ? 0.492 -13.854 -27.299 1.00 90.88 130 VAL A N 1
ATOM 1003 C CA . VAL A 1 130 ? 1.514 -14.267 -26.333 1.00 90.88 130 VAL A CA 1
ATOM 1004 C C . VAL A 1 130 ? 0.850 -14.605 -25.000 1.00 90.88 130 VAL A C 1
ATOM 1006 O O . VAL A 1 130 ? 0.374 -13.725 -24.285 1.00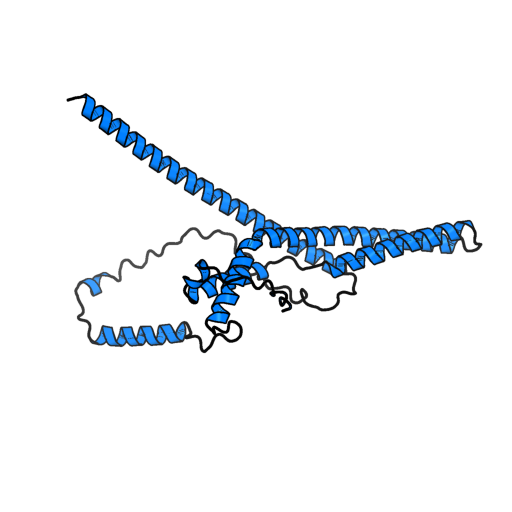 90.88 130 VAL A O 1
ATOM 1009 N N . ASP A 1 131 ? 0.877 -15.884 -24.624 1.00 87.31 131 ASP A N 1
ATOM 1010 C CA . ASP A 1 131 ? 0.426 -16.323 -23.304 1.00 87.31 131 ASP A CA 1
ATOM 1011 C C . ASP A 1 131 ? 1.508 -16.056 -22.240 1.00 87.31 131 ASP A C 1
ATOM 1013 O O . ASP A 1 131 ? 2.600 -16.629 -22.258 1.00 87.31 131 ASP A O 1
ATOM 1017 N N . LEU A 1 132 ? 1.202 -15.158 -21.302 1.00 85.12 132 LEU A N 1
ATOM 1018 C CA . LEU A 1 132 ? 2.060 -14.837 -20.158 1.00 85.12 132 LEU A CA 1
ATOM 1019 C C . LEU A 1 132 ? 1.995 -15.888 -19.041 1.00 85.12 132 LEU A C 1
ATOM 1021 O O . LEU A 1 132 ? 2.944 -16.008 -18.266 1.00 85.12 132 LEU A O 1
ATOM 1025 N N . THR A 1 133 ? 0.897 -16.641 -18.961 1.00 82.88 133 THR A N 1
ATOM 1026 C CA . THR A 1 133 ? 0.667 -17.688 -17.954 1.00 82.88 133 THR A CA 1
ATOM 1027 C C . THR A 1 133 ? 1.315 -19.008 -18.353 1.00 82.88 133 THR A C 1
ATOM 1029 O O . THR A 1 133 ? 1.897 -19.689 -17.510 1.00 82.88 133 THR A O 1
ATOM 1032 N N . HIS A 1 134 ? 1.309 -19.313 -19.651 1.00 75.44 134 HIS A N 1
ATOM 1033 C CA . HIS A 1 134 ? 2.016 -20.441 -20.250 1.00 75.44 134 HIS A CA 1
ATOM 1034 C C . HIS A 1 134 ? 2.926 -19.918 -21.356 1.00 75.44 134 HIS A C 1
ATOM 1036 O O . HIS A 1 134 ? 2.631 -20.083 -22.541 1.00 75.44 134 HIS A O 1
ATOM 1042 N N . PRO A 1 135 ? 4.043 -19.270 -20.990 1.00 65.50 135 PRO A N 1
ATOM 1043 C CA . PRO A 1 135 ? 5.026 -18.856 -21.971 1.00 65.50 135 PRO A CA 1
ATOM 1044 C C . PRO A 1 135 ? 5.502 -20.130 -22.670 1.00 65.50 135 PRO A C 1
ATOM 1046 O O . PRO A 1 135 ? 6.175 -20.951 -22.045 1.00 65.50 135 PRO A O 1
ATOM 1049 N N . GLY A 1 136 ? 5.078 -20.334 -23.923 1.00 59.91 136 GLY A N 1
ATOM 1050 C CA . GLY A 1 136 ? 5.388 -21.536 -24.700 1.00 59.91 136 GLY A CA 1
ATOM 1051 C C . GLY A 1 136 ? 6.882 -21.863 -24.660 1.00 59.91 136 GLY A C 1
ATOM 1052 O O . GLY A 1 136 ? 7.677 -20.968 -24.380 1.00 59.91 136 GLY A O 1
ATOM 1053 N N . ALA A 1 137 ? 7.232 -23.136 -24.904 1.00 57.44 137 ALA A N 1
ATOM 1054 C CA . ALA A 1 137 ? 8.575 -23.720 -24.763 1.00 57.44 137 ALA A CA 1
ATOM 1055 C C . ALA A 1 137 ? 9.700 -22.675 -24.861 1.00 57.44 137 ALA A C 1
ATOM 1057 O O . ALA A 1 137 ? 10.130 -22.290 -25.949 1.00 57.44 137 ALA A O 1
ATOM 1058 N N . ARG A 1 138 ? 10.120 -22.158 -23.701 1.00 65.69 138 ARG A N 1
ATOM 1059 C CA . ARG A 1 138 ? 11.214 -21.197 -23.631 1.00 65.69 138 ARG A CA 1
ATOM 1060 C C . ARG A 1 138 ? 12.474 -21.957 -24.010 1.00 65.69 138 ARG A C 1
ATOM 1062 O O . ARG A 1 138 ? 12.758 -22.978 -23.394 1.00 65.69 138 ARG A O 1
ATOM 1069 N N . VAL A 1 139 ? 13.215 -21.449 -24.989 1.00 74.31 139 VAL A N 1
ATOM 1070 C CA . VAL A 1 139 ? 14.616 -21.837 -25.168 1.00 74.31 139 VAL A CA 1
ATOM 1071 C C . VAL A 1 139 ? 15.313 -21.428 -23.874 1.00 74.31 139 VAL A C 1
ATOM 1073 O O . VAL A 1 139 ? 15.329 -20.242 -23.533 1.00 74.31 139 VAL A O 1
ATOM 1076 N N . THR A 1 140 ? 15.761 -22.407 -23.092 1.00 80.56 140 THR A N 1
ATOM 1077 C CA . THR A 1 140 ? 16.474 -22.129 -21.844 1.00 80.56 140 THR A CA 1
ATOM 1078 C C . THR A 1 140 ? 17.824 -21.484 -22.152 1.00 80.56 140 THR A C 1
ATOM 1080 O O . THR A 1 140 ? 18.293 -21.514 -23.293 1.00 80.56 140 THR A O 1
ATOM 1083 N N . ALA A 1 141 ? 18.455 -20.867 -21.151 1.00 75.94 141 ALA A N 1
ATOM 1084 C CA . ALA A 1 141 ? 19.808 -20.346 -21.334 1.00 75.94 141 ALA A CA 1
ATOM 1085 C C . ALA A 1 141 ? 20.760 -21.484 -21.728 1.00 75.94 141 ALA A C 1
ATOM 1087 O O . ALA A 1 141 ? 21.618 -21.301 -22.584 1.00 75.94 141 ALA A O 1
ATOM 1088 N N . GLU A 1 142 ? 20.545 -22.670 -21.164 1.00 80.94 142 GLU A N 1
ATOM 1089 C CA . GLU A 1 142 ? 21.255 -23.898 -21.483 1.00 80.94 142 GLU A CA 1
ATOM 1090 C C . GLU A 1 142 ? 21.005 -24.347 -22.925 1.00 80.94 142 GLU A C 1
ATOM 1092 O O . GLU A 1 142 ? 21.962 -24.687 -23.614 1.00 80.94 142 GLU A O 1
ATOM 1097 N N . ASP A 1 143 ? 19.761 -24.302 -23.413 1.00 85.25 143 ASP A N 1
ATOM 1098 C CA . ASP A 1 143 ? 19.441 -24.640 -24.806 1.00 85.25 143 ASP A CA 1
ATOM 1099 C C . ASP A 1 143 ? 20.079 -23.644 -25.779 1.00 85.25 143 ASP A C 1
ATOM 1101 O O . ASP A 1 143 ? 20.663 -24.040 -26.788 1.00 85.25 143 ASP A O 1
ATOM 1105 N N . TRP A 1 144 ? 20.000 -22.344 -25.474 1.00 90.94 144 TRP A N 1
ATOM 1106 C CA . TRP A 1 144 ? 20.631 -21.310 -26.290 1.00 90.94 144 TRP A CA 1
ATOM 1107 C C . TRP A 1 144 ? 22.152 -21.458 -26.280 1.00 90.94 144 TRP A C 1
ATOM 1109 O O . TRP A 1 144 ? 22.766 -21.418 -27.341 1.00 90.94 144 TRP A O 1
ATOM 1119 N N . LEU A 1 145 ? 22.754 -21.687 -25.109 1.00 89.88 145 LEU A N 1
ATOM 1120 C CA . LEU A 1 145 ? 24.191 -21.901 -24.961 1.00 89.88 145 LEU A CA 1
ATOM 1121 C C . LEU A 1 145 ? 24.629 -23.169 -25.691 1.00 89.88 145 LEU A C 1
ATOM 1123 O O . LEU A 1 145 ? 25.657 -23.157 -26.355 1.00 89.88 145 LEU A O 1
ATOM 1127 N N . ALA A 1 146 ? 23.849 -24.246 -25.621 1.00 92.38 146 ALA A N 1
ATOM 1128 C CA . ALA A 1 146 ? 24.135 -25.475 -26.345 1.00 92.38 146 ALA A CA 1
ATOM 1129 C C . ALA A 1 146 ? 24.137 -25.236 -27.860 1.00 92.38 146 ALA A C 1
ATOM 1131 O O . ALA A 1 146 ? 25.091 -25.633 -28.527 1.00 92.38 146 ALA A O 1
ATOM 1132 N N . VAL A 1 147 ? 23.123 -24.542 -28.389 1.00 92.12 147 VAL A N 1
ATOM 1133 C CA . VAL A 1 147 ? 23.044 -24.173 -29.813 1.00 92.12 147 VAL A CA 1
ATOM 1134 C C . VAL A 1 147 ? 24.177 -23.223 -30.202 1.00 92.12 147 VAL A C 1
ATOM 1136 O O . VAL A 1 147 ? 24.800 -23.410 -31.243 1.00 92.12 147 VAL A O 1
ATOM 1139 N N . HIS A 1 148 ? 24.480 -22.231 -29.367 1.00 90.06 148 HIS A N 1
ATOM 1140 C CA . HIS A 1 148 ? 25.545 -21.266 -29.613 1.00 90.06 148 HIS A CA 1
ATOM 1141 C C . HIS A 1 148 ? 26.924 -21.930 -29.619 1.00 90.06 148 HIS A C 1
ATOM 1143 O O . HIS A 1 148 ? 27.689 -21.721 -30.551 1.00 90.06 148 HIS A O 1
ATOM 1149 N N . LEU A 1 149 ? 27.221 -22.784 -28.636 1.00 93.56 149 LEU A N 1
ATOM 1150 C CA . LEU A 1 149 ? 28.469 -23.547 -28.580 1.00 93.56 149 LEU A CA 1
ATOM 1151 C C . LEU A 1 149 ? 28.582 -24.544 -29.733 1.00 93.56 149 LEU A C 1
ATOM 1153 O O . LEU A 1 149 ? 29.689 -24.857 -30.159 1.00 93.56 149 LEU A O 1
ATOM 1157 N N . ASP A 1 150 ? 27.468 -25.090 -30.218 1.00 94.94 150 ASP A N 1
ATOM 1158 C CA . ASP A 1 150 ? 27.468 -25.949 -31.402 1.00 94.94 150 ASP A CA 1
ATOM 1159 C C . ASP A 1 150 ? 27.784 -25.162 -32.675 1.00 94.94 150 ASP A C 1
ATOM 1161 O O . ASP A 1 150 ? 28.652 -25.577 -33.441 1.00 94.94 150 ASP A O 1
ATOM 1165 N N . ALA A 1 151 ? 27.170 -23.986 -32.840 1.00 91.56 151 ALA A N 1
ATOM 1166 C CA . ALA A 1 151 ? 27.479 -23.062 -33.927 1.00 91.56 151 ALA A CA 1
ATOM 1167 C C . ALA A 1 151 ? 28.941 -22.593 -33.870 1.00 91.56 151 ALA A C 1
ATOM 1169 O O . ALA A 1 151 ? 29.646 -22.673 -34.869 1.00 91.56 151 ALA A O 1
ATOM 1170 N N . GLN A 1 152 ? 29.428 -22.208 -32.688 1.00 91.38 152 GLN A N 1
ATOM 1171 C CA . GLN A 1 152 ? 30.816 -21.805 -32.485 1.00 91.38 152 GLN A CA 1
ATOM 1172 C C . GLN A 1 152 ? 31.785 -22.945 -32.820 1.00 91.38 152 GLN A C 1
ATOM 1174 O O . GLN A 1 152 ? 32.743 -22.728 -33.548 1.00 91.38 152 GLN A O 1
ATOM 1179 N N . ARG A 1 153 ? 31.512 -24.183 -32.373 1.00 93.88 153 ARG A N 1
ATOM 1180 C CA . ARG A 1 153 ? 32.323 -25.361 -32.736 1.00 93.88 153 ARG A CA 1
ATOM 1181 C C . ARG A 1 153 ? 32.327 -25.626 -34.244 1.00 93.88 153 ARG A C 1
ATOM 1183 O O . ARG A 1 153 ? 33.346 -26.073 -34.766 1.00 93.88 153 ARG A O 1
ATOM 1190 N N . ALA A 1 154 ? 31.207 -25.398 -34.927 1.00 94.19 154 ALA A N 1
ATOM 1191 C CA . ALA A 1 154 ? 31.111 -25.555 -36.375 1.00 94.19 154 ALA A CA 1
ATOM 1192 C C . ALA A 1 154 ? 31.903 -24.470 -37.125 1.00 94.19 154 ALA A C 1
ATOM 1194 O O . ALA A 1 154 ? 32.613 -24.790 -38.078 1.00 94.19 154 ALA A O 1
ATOM 1195 N N . ASP A 1 155 ? 31.834 -23.220 -36.668 1.00 91.31 155 ASP A N 1
ATOM 1196 C CA . ASP A 1 155 ? 32.584 -22.101 -37.244 1.00 91.31 155 ASP A CA 1
ATOM 1197 C C . ASP A 1 155 ? 34.093 -22.246 -36.985 1.00 91.31 155 ASP A C 1
ATOM 1199 O O . ASP A 1 155 ? 34.900 -22.143 -37.912 1.00 91.31 155 ASP A O 1
ATOM 1203 N N . ASP A 1 156 ? 34.483 -22.585 -35.752 1.00 90.75 156 ASP A N 1
ATOM 1204 C CA . ASP A 1 156 ? 35.880 -22.794 -35.355 1.00 90.75 156 ASP A CA 1
ATOM 1205 C C . ASP A 1 156 ? 36.531 -23.960 -36.118 1.00 90.75 156 ASP A C 1
ATOM 1207 O O . ASP A 1 156 ? 37.733 -23.936 -36.375 1.00 90.75 156 ASP A O 1
ATOM 1211 N N . ALA A 1 157 ? 35.755 -24.961 -36.553 1.00 93.50 157 ALA A N 1
ATOM 1212 C CA . ALA A 1 157 ? 36.264 -26.060 -37.378 1.00 93.50 157 ALA A CA 1
ATOM 1213 C C . ALA A 1 157 ? 36.736 -25.614 -38.777 1.00 93.50 157 ALA A C 1
ATOM 1215 O O . ALA A 1 157 ? 37.478 -26.346 -39.440 1.00 93.50 157 ALA A O 1
ATOM 1216 N N . HIS A 1 158 ? 36.298 -24.442 -39.245 1.00 92.44 158 HIS A N 1
ATOM 1217 C CA . HIS A 1 158 ? 36.599 -23.914 -40.578 1.00 92.44 158 HIS A CA 1
ATOM 1218 C C . HIS A 1 158 ? 37.362 -22.587 -40.559 1.00 92.44 158 HIS A C 1
ATOM 1220 O O . HIS A 1 158 ? 37.812 -22.128 -41.611 1.00 92.44 158 HIS A O 1
ATOM 1226 N N . ARG A 1 159 ? 37.523 -21.978 -39.384 1.00 92.06 159 ARG A N 1
ATOM 1227 C CA . ARG A 1 159 ? 38.253 -20.730 -39.192 1.00 92.06 159 ARG A CA 1
ATOM 1228 C C . ARG A 1 159 ? 39.766 -20.954 -39.271 1.00 92.06 159 ARG A C 1
ATOM 1230 O O . ARG A 1 159 ? 40.310 -21.883 -38.680 1.00 92.06 159 ARG A O 1
ATOM 1237 N N . GLU A 1 160 ? 40.453 -20.076 -39.996 1.00 92.81 160 GLU A N 1
ATOM 1238 C CA . GLU A 1 160 ? 41.916 -20.018 -40.004 1.00 92.81 160 GLU A CA 1
ATOM 1239 C C . GLU A 1 160 ? 42.413 -19.387 -38.695 1.00 92.81 160 GLU A C 1
ATOM 1241 O O . GLU A 1 160 ? 41.922 -18.331 -38.299 1.00 92.81 160 GLU A O 1
ATOM 1246 N N . ILE A 1 161 ? 43.367 -20.043 -38.026 1.00 89.50 161 ILE A N 1
ATOM 1247 C CA . ILE A 1 161 ? 44.001 -19.518 -36.809 1.00 89.50 161 ILE A CA 1
ATOM 1248 C C . ILE A 1 161 ? 45.021 -18.457 -37.227 1.00 89.50 161 ILE A C 1
ATOM 1250 O O . ILE A 1 161 ? 45.980 -18.776 -37.937 1.00 89.50 161 ILE A O 1
ATOM 1254 N N . THR A 1 162 ? 44.829 -17.215 -36.788 1.00 90.38 162 THR A N 1
ATOM 1255 C CA . THR A 1 162 ? 45.732 -16.092 -37.085 1.00 90.38 162 THR A CA 1
ATOM 1256 C C . THR A 1 162 ? 46.642 -15.776 -35.893 1.00 90.38 162 THR A C 1
ATOM 1258 O O . THR A 1 162 ? 46.477 -16.312 -34.798 1.00 90.38 162 THR A O 1
ATOM 1261 N N . GLU A 1 163 ? 47.647 -14.913 -36.086 1.00 83.81 163 GLU A N 1
ATOM 1262 C CA . GLU A 1 163 ? 48.561 -14.502 -35.003 1.00 83.81 163 GLU A CA 1
ATOM 1263 C C . GLU A 1 163 ? 47.836 -13.781 -33.847 1.00 83.81 163 GLU A C 1
ATOM 1265 O O . GLU A 1 163 ? 48.281 -13.872 -32.701 1.00 83.81 163 GLU A O 1
ATOM 1270 N N . ASP A 1 164 ? 46.694 -13.137 -34.117 1.00 80.69 164 ASP A N 1
ATOM 1271 C CA . ASP A 1 164 ? 45.880 -12.439 -33.111 1.00 80.69 164 ASP A CA 1
ATOM 1272 C C . ASP A 1 164 ? 45.248 -13.404 -32.093 1.00 80.69 164 ASP A C 1
ATOM 1274 O O . ASP A 1 164 ? 45.107 -13.067 -30.914 1.00 80.69 164 ASP A O 1
ATOM 1278 N N . ASP A 1 165 ? 44.954 -14.639 -32.512 1.00 79.75 165 ASP A N 1
ATOM 1279 C CA . ASP A 1 165 ? 44.364 -15.676 -31.655 1.00 79.75 165 ASP A CA 1
ATOM 1280 C C . ASP A 1 165 ? 45.327 -16.137 -30.550 1.00 79.75 165 ASP A C 1
ATOM 1282 O O . ASP A 1 165 ? 44.906 -16.640 -29.509 1.00 79.75 165 ASP A O 1
ATOM 1286 N N . LEU A 1 166 ? 46.635 -15.943 -30.750 1.00 77.75 166 LEU A N 1
ATOM 1287 C CA . LEU A 1 166 ? 47.679 -16.329 -29.800 1.00 77.75 166 LEU A CA 1
ATOM 1288 C C . LEU A 1 166 ? 47.972 -15.240 -28.752 1.00 77.75 166 LEU A C 1
ATOM 1290 O O . LEU A 1 166 ? 48.627 -15.525 -27.748 1.00 77.75 166 LEU A O 1
ATOM 1294 N N . ALA A 1 167 ? 47.515 -14.001 -28.967 1.00 73.88 167 ALA A N 1
ATOM 1295 C CA . ALA A 1 167 ? 47.833 -12.852 -28.114 1.00 73.88 167 ALA A CA 1
ATOM 1296 C C . ALA A 1 167 ? 46.761 -12.541 -27.047 1.00 73.88 167 ALA A C 1
ATOM 1298 O O . ALA A 1 167 ? 47.046 -11.837 -26.078 1.00 73.88 167 ALA A O 1
ATOM 1299 N N . GLN A 1 168 ? 45.539 -13.065 -27.193 1.00 61.41 168 GLN A N 1
ATOM 1300 C CA . GLN A 1 168 ? 44.359 -12.621 -26.433 1.00 61.41 168 GLN A CA 1
ATOM 1301 C C . GLN A 1 168 ? 44.244 -13.162 -24.989 1.00 61.41 168 GLN A C 1
ATOM 1303 O O . GLN A 1 168 ? 43.472 -12.624 -24.188 1.00 61.41 168 GLN A O 1
ATOM 1308 N N . ASP A 1 169 ? 45.031 -14.179 -24.623 1.00 57.47 169 ASP A N 1
ATOM 1309 C CA . ASP A 1 169 ? 44.901 -14.903 -23.344 1.00 57.47 169 ASP A CA 1
ATOM 1310 C C . ASP A 1 169 ? 45.492 -14.159 -22.123 1.00 57.47 169 ASP A C 1
ATOM 1312 O O . ASP A 1 169 ? 45.269 -14.558 -20.981 1.00 57.47 169 ASP A O 1
ATOM 1316 N N . GLN A 1 170 ? 46.241 -13.063 -22.319 1.00 59.00 170 GLN A N 1
ATOM 1317 C CA . GLN A 1 170 ? 46.946 -12.379 -21.216 1.00 59.00 170 GLN A CA 1
ATOM 1318 C C . GLN A 1 170 ? 46.196 -11.187 -20.591 1.00 59.00 170 GLN A C 1
ATOM 1320 O O . GLN A 1 170 ? 46.510 -10.820 -19.459 1.00 59.00 170 GLN A O 1
ATOM 1325 N N . ASP A 1 171 ? 45.191 -10.607 -21.260 1.00 59.03 171 ASP A N 1
ATOM 1326 C CA . ASP A 1 171 ? 44.568 -9.337 -20.828 1.00 59.03 171 ASP A CA 1
ATOM 1327 C C . ASP A 1 171 ? 43.172 -9.468 -20.179 1.00 59.03 171 ASP A C 1
ATOM 1329 O O . ASP A 1 171 ? 42.660 -8.506 -19.605 1.00 59.03 171 ASP A O 1
ATOM 1333 N N . HIS A 1 172 ? 42.563 -10.658 -20.173 1.00 57.28 172 HIS A N 1
ATOM 1334 C CA . HIS A 1 172 ? 41.192 -10.856 -19.667 1.00 57.28 172 HIS A CA 1
ATOM 1335 C C . HIS A 1 172 ? 41.062 -10.918 -18.128 1.00 57.28 172 HIS A C 1
ATOM 1337 O O . HIS A 1 172 ? 39.954 -11.002 -17.603 1.00 57.28 172 HIS A O 1
ATOM 1343 N N . ALA A 1 173 ? 42.163 -10.834 -17.372 1.00 57.38 173 ALA A N 1
ATOM 1344 C CA . ALA A 1 173 ? 42.141 -10.912 -15.904 1.00 57.38 173 ALA A CA 1
ATOM 1345 C C . ALA A 1 173 ? 41.742 -9.600 -15.192 1.00 57.38 173 ALA A C 1
ATOM 1347 O O . ALA A 1 173 ? 41.662 -9.568 -13.965 1.00 57.38 173 ALA A O 1
ATOM 1348 N N . ARG A 1 174 ? 41.489 -8.507 -15.924 1.00 56.94 174 ARG A N 1
ATOM 1349 C CA . ARG A 1 174 ? 41.004 -7.234 -15.359 1.00 56.94 174 ARG A CA 1
ATOM 1350 C C . ARG A 1 174 ? 39.486 -7.129 -15.484 1.00 56.94 174 ARG A C 1
ATOM 1352 O O . ARG A 1 174 ? 38.979 -6.264 -16.192 1.00 56.94 174 ARG A O 1
ATOM 1359 N N . HIS A 1 175 ? 38.758 -8.020 -14.816 1.00 53.81 175 HIS A N 1
ATOM 1360 C CA . HIS A 1 175 ? 37.313 -7.851 -14.717 1.00 53.81 175 HIS A CA 1
ATOM 1361 C C . HIS A 1 175 ? 36.994 -6.731 -13.721 1.00 53.81 175 HIS A C 1
ATOM 1363 O O . HIS A 1 175 ? 37.542 -6.672 -12.623 1.00 53.81 175 HIS A O 1
ATOM 1369 N N . ILE A 1 176 ? 36.161 -5.803 -14.181 1.00 51.69 176 ILE A N 1
ATOM 1370 C CA . ILE A 1 176 ? 35.772 -4.564 -13.516 1.00 51.69 176 ILE A CA 1
ATOM 1371 C C . ILE A 1 176 ? 34.833 -4.899 -12.352 1.00 51.69 176 ILE A C 1
ATOM 1373 O O . ILE A 1 176 ? 33.680 -5.257 -12.586 1.00 51.69 176 ILE A O 1
ATOM 1377 N N . ASP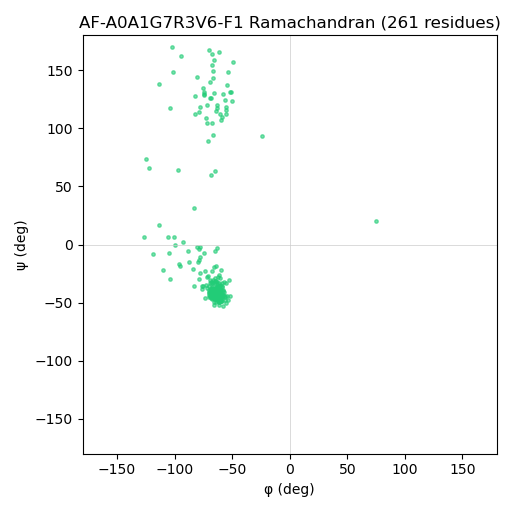 A 1 177 ? 35.319 -4.747 -11.120 1.00 51.28 177 ASP A N 1
ATOM 1378 C CA . ASP A 1 177 ? 34.476 -4.585 -9.934 1.00 51.28 177 ASP A CA 1
ATOM 1379 C C . ASP A 1 177 ? 33.843 -3.188 -10.015 1.00 51.28 177 ASP A C 1
ATOM 1381 O O . ASP A 1 177 ? 34.426 -2.179 -9.608 1.00 51.28 177 ASP A O 1
ATOM 1385 N N . GLY A 1 178 ? 32.678 -3.108 -10.659 1.00 53.97 178 GLY A N 1
ATOM 1386 C CA . GLY A 1 178 ? 31.862 -1.899 -10.653 1.00 53.97 178 GLY A CA 1
ATOM 1387 C C . GLY A 1 178 ? 31.338 -1.608 -9.241 1.00 53.97 178 GLY A C 1
ATOM 1388 O O . GLY A 1 178 ? 31.276 -2.518 -8.414 1.00 53.97 178 GLY A O 1
ATOM 1389 N N . PRO A 1 179 ? 30.957 -0.356 -8.937 1.00 50.16 179 PRO A N 1
ATOM 1390 C CA . PRO A 1 179 ? 30.397 -0.009 -7.639 1.00 50.16 179 PRO A CA 1
ATOM 1391 C C . PRO A 1 179 ? 29.039 -0.699 -7.465 1.00 50.16 179 PRO A C 1
ATOM 1393 O O . PRO A 1 179 ? 28.009 -0.194 -7.905 1.00 50.16 179 PRO A O 1
ATOM 1396 N N . GLU A 1 180 ? 29.035 -1.870 -6.832 1.00 49.50 180 GLU A N 1
ATOM 1397 C CA . GLU A 1 180 ? 27.817 -2.466 -6.299 1.00 49.50 180 GLU A CA 1
ATOM 1398 C C . GLU A 1 180 ? 27.278 -1.527 -5.216 1.00 49.50 180 GLU A C 1
ATOM 1400 O O . GLU A 1 180 ? 27.949 -1.228 -4.223 1.00 49.50 180 GLU A O 1
ATOM 1405 N N . THR A 1 181 ? 26.061 -1.024 -5.407 1.00 52.03 181 THR A N 1
ATOM 1406 C CA . THR A 1 181 ? 25.301 -0.389 -4.334 1.00 52.03 181 THR A CA 1
ATOM 1407 C C . THR A 1 181 ? 25.202 -1.396 -3.188 1.00 52.03 181 THR A C 1
ATOM 1409 O O . THR A 1 181 ? 24.581 -2.444 -3.318 1.00 52.03 181 THR A O 1
ATOM 1412 N N . ALA A 1 182 ? 25.854 -1.105 -2.058 1.00 57.75 182 ALA A N 1
ATOM 1413 C CA . ALA A 1 182 ? 26.081 -2.063 -0.968 1.00 57.75 182 ALA A CA 1
ATOM 1414 C C . ALA A 1 182 ? 24.801 -2.580 -0.269 1.00 57.75 182 ALA A C 1
ATOM 1416 O O . ALA A 1 182 ? 24.888 -3.417 0.632 1.00 57.75 182 ALA A O 1
ATOM 1417 N N . MET A 1 183 ? 23.618 -2.093 -0.656 1.00 61.75 183 MET A N 1
ATOM 1418 C CA . MET A 1 183 ? 22.333 -2.564 -0.151 1.00 61.75 183 MET A CA 1
ATOM 1419 C C . MET A 1 183 ? 21.641 -3.455 -1.191 1.00 61.75 183 MET A C 1
ATOM 1421 O O . MET A 1 183 ? 21.314 -2.976 -2.276 1.00 61.75 183 MET A O 1
ATOM 1425 N N . PRO A 1 184 ? 21.399 -4.741 -0.870 1.00 69.31 184 PRO A N 1
ATOM 1426 C CA . PRO A 1 184 ? 20.626 -5.633 -1.724 1.00 69.31 184 PRO A CA 1
ATOM 1427 C C . PRO A 1 184 ? 19.217 -5.080 -1.967 1.00 69.31 184 PRO A C 1
ATOM 1429 O O . PRO A 1 184 ? 18.516 -4.776 -1.002 1.00 69.31 184 PRO A O 1
ATOM 1432 N N . ASP A 1 185 ? 18.804 -5.009 -3.233 1.00 74.69 185 ASP A N 1
ATOM 1433 C CA . ASP A 1 185 ? 17.472 -4.563 -3.655 1.00 74.69 185 ASP A CA 1
ATOM 1434 C C . ASP A 1 185 ? 16.375 -5.412 -2.982 1.00 74.69 185 ASP A C 1
ATOM 1436 O O . ASP A 1 185 ? 16.363 -6.649 -3.075 1.00 74.69 185 ASP A O 1
ATOM 1440 N N . LEU A 1 186 ? 15.443 -4.756 -2.280 1.00 83.56 186 LEU A N 1
ATOM 1441 C CA . LEU A 1 186 ? 14.354 -5.431 -1.575 1.00 83.56 186 LEU A CA 1
ATOM 1442 C C . LEU A 1 186 ? 13.459 -6.225 -2.541 1.00 83.56 186 LEU A C 1
ATOM 1444 O O . LEU A 1 186 ? 12.904 -7.260 -2.164 1.00 83.56 186 LEU A O 1
ATOM 1448 N N . ARG A 1 187 ? 13.350 -5.803 -3.803 1.00 77.75 187 ARG A N 1
ATOM 1449 C CA . ARG A 1 187 ? 12.538 -6.454 -4.845 1.00 77.75 187 ARG A CA 1
ATOM 1450 C C . ARG A 1 187 ? 13.038 -7.847 -5.201 1.00 77.75 187 ARG A C 1
ATOM 1452 O O . ARG A 1 187 ? 12.234 -8.702 -5.561 1.00 77.75 187 ARG A O 1
ATOM 1459 N N . ASP A 1 188 ? 14.339 -8.083 -5.055 1.00 77.50 188 ASP A N 1
ATOM 1460 C CA . ASP A 1 188 ? 14.964 -9.358 -5.412 1.00 77.50 188 ASP A CA 1
ATOM 1461 C C . ASP A 1 188 ? 14.851 -10.399 -4.291 1.00 77.50 188 ASP A C 1
ATOM 1463 O O . ASP A 1 188 ? 14.955 -11.603 -4.534 1.00 77.50 188 ASP A O 1
ATOM 1467 N N . ARG A 1 189 ? 14.632 -9.950 -3.048 1.00 83.38 189 ARG A N 1
ATOM 1468 C CA . ARG A 1 189 ? 14.554 -10.824 -1.862 1.00 83.38 189 ARG A CA 1
ATOM 1469 C C . ARG A 1 189 ? 13.149 -10.933 -1.288 1.00 83.38 189 ARG A C 1
ATOM 1471 O O . ARG A 1 189 ? 12.868 -11.876 -0.548 1.00 83.38 189 ARG A O 1
ATOM 1478 N N . SER A 1 190 ? 12.291 -9.961 -1.578 1.00 82.06 190 SER A N 1
ATOM 1479 C CA . SER A 1 190 ? 10.918 -9.958 -1.099 1.00 82.06 190 SER A CA 1
ATOM 1480 C C . SER A 1 190 ? 10.114 -11.064 -1.770 1.00 82.06 190 SER A C 1
ATOM 1482 O O . SER A 1 190 ? 10.242 -11.361 -2.957 1.00 82.06 190 SER A O 1
ATOM 1484 N N . VAL A 1 191 ? 9.274 -11.702 -0.964 1.00 84.75 191 VAL A N 1
ATOM 1485 C CA . VAL A 1 191 ? 8.291 -12.667 -1.436 1.00 84.75 191 VAL A CA 1
ATOM 1486 C C . VAL A 1 191 ? 6.922 -12.060 -1.176 1.00 84.75 191 VAL A C 1
ATOM 1488 O O . VAL A 1 191 ? 6.682 -11.460 -0.117 1.00 84.75 191 VAL A O 1
ATOM 1491 N N . VAL A 1 192 ? 6.031 -12.215 -2.155 1.00 82.38 192 VAL A N 1
ATOM 1492 C CA . VAL A 1 192 ? 4.619 -11.847 -2.017 1.00 82.38 192 VAL A CA 1
ATOM 1493 C C . VAL A 1 192 ? 4.076 -12.500 -0.752 1.00 82.38 192 VAL A C 1
ATOM 1495 O O . VAL A 1 192 ? 4.298 -13.689 -0.516 1.00 82.38 192 VAL A O 1
ATOM 1498 N N . ASP A 1 193 ? 3.397 -11.713 0.078 1.00 75.69 193 ASP A N 1
ATOM 1499 C CA . ASP A 1 193 ? 2.790 -12.237 1.292 1.00 75.69 193 ASP A CA 1
ATOM 1500 C C . ASP A 1 193 ? 1.713 -13.272 0.914 1.00 75.69 193 ASP A C 1
ATOM 1502 O O . ASP A 1 193 ? 0.727 -12.911 0.263 1.00 75.69 193 ASP A O 1
ATOM 1506 N N . PRO A 1 194 ? 1.851 -14.556 1.298 1.00 75.88 194 PRO A N 1
ATOM 1507 C CA . PRO A 1 194 ? 0.861 -15.572 0.949 1.00 75.88 194 PRO A CA 1
ATOM 1508 C C . PRO A 1 194 ? -0.507 -15.292 1.586 1.00 75.88 194 PRO A C 1
ATOM 1510 O O . PRO A 1 194 ? -1.517 -15.825 1.128 1.00 75.88 194 PRO A O 1
ATOM 1513 N N . THR A 1 195 ? -0.555 -14.455 2.626 1.00 72.88 195 THR A N 1
ATOM 1514 C CA . THR A 1 195 ? -1.784 -14.058 3.314 1.00 72.88 195 THR A CA 1
ATOM 1515 C C . THR A 1 195 ? -2.466 -12.839 2.695 1.00 72.88 195 THR A C 1
ATOM 1517 O O . THR A 1 195 ? -3.582 -12.522 3.096 1.00 72.88 195 THR A O 1
ATOM 1520 N N . GLU A 1 196 ? -1.869 -12.185 1.687 1.00 72.19 196 GLU A N 1
ATOM 1521 C CA . GLU A 1 196 ? -2.490 -11.046 0.985 1.00 72.19 196 GLU A CA 1
ATOM 1522 C C . GLU A 1 196 ? -3.852 -11.421 0.377 1.00 72.19 196 GLU A C 1
ATOM 1524 O O . GLU A 1 196 ? -4.757 -10.596 0.333 1.00 72.19 196 GLU A O 1
ATOM 1529 N N . ARG A 1 197 ? -4.012 -12.679 -0.054 1.00 67.00 197 ARG A N 1
ATOM 1530 C CA . ARG A 1 197 ? -5.259 -13.217 -0.627 1.00 67.00 197 ARG A CA 1
ATOM 1531 C C . ARG A 1 197 ? -5.922 -14.284 0.241 1.00 67.00 197 ARG A C 1
ATOM 1533 O O . ARG A 1 197 ? -6.721 -15.071 -0.259 1.00 67.00 197 ARG A O 1
ATOM 1540 N N . ALA A 1 198 ? -5.551 -14.390 1.515 1.00 68.38 198 ALA A N 1
ATOM 1541 C CA . ALA A 1 198 ? -6.257 -15.297 2.406 1.00 68.38 198 ALA A CA 1
ATOM 1542 C C . ALA A 1 198 ? -7.641 -14.697 2.694 1.00 68.38 198 ALA A C 1
ATOM 1544 O O . ALA A 1 198 ? -7.747 -13.739 3.455 1.00 68.38 198 ALA A O 1
ATOM 1545 N N . ASP A 1 199 ? -8.679 -15.264 2.070 1.00 55.09 199 ASP A N 1
ATOM 1546 C CA . ASP A 1 199 ? -10.092 -14.866 2.166 1.00 55.09 199 ASP A CA 1
ATOM 1547 C C . ASP A 1 199 ? -10.673 -15.072 3.581 1.00 55.09 199 ASP A C 1
ATOM 1549 O O . ASP A 1 199 ? -11.600 -15.856 3.799 1.00 55.09 199 ASP A O 1
ATOM 1553 N N . ASN A 1 200 ? -10.144 -14.370 4.581 1.00 69.56 200 ASN A N 1
ATOM 1554 C CA . ASN A 1 200 ? -10.824 -14.205 5.858 1.00 69.56 200 ASN A CA 1
ATOM 1555 C C . ASN A 1 200 ? -11.029 -12.719 6.177 1.00 69.56 200 ASN A C 1
ATOM 1557 O O . ASN A 1 200 ? -10.476 -12.223 7.162 1.00 69.56 200 ASN A O 1
ATOM 1561 N N . PRO A 1 201 ? -11.852 -12.019 5.374 1.00 65.81 201 PRO A N 1
ATOM 1562 C CA . PRO A 1 201 ? -12.137 -10.592 5.545 1.00 65.81 201 PRO A CA 1
ATOM 1563 C C . PRO A 1 201 ? -12.886 -10.276 6.853 1.00 65.81 201 PRO A C 1
ATOM 1565 O O . PRO A 1 201 ? -13.135 -9.124 7.178 1.00 65.81 201 PRO A O 1
ATOM 1568 N N . ALA A 1 202 ? -13.287 -11.294 7.623 1.00 75.38 202 ALA A N 1
ATOM 1569 C CA . ALA A 1 202 ? -14.160 -11.135 8.782 1.00 75.38 202 ALA A CA 1
ATOM 1570 C C . ALA A 1 202 ? -13.434 -11.118 10.140 1.00 75.38 202 ALA A C 1
ATOM 1572 O O . ALA A 1 202 ? -14.101 -11.012 11.177 1.00 75.38 202 ALA A O 1
ATOM 1573 N N . ARG A 1 203 ? -12.102 -11.260 10.181 1.00 90.88 203 ARG A N 1
ATOM 1574 C CA . ARG A 1 203 ? -11.358 -11.374 11.446 1.00 90.88 203 ARG A CA 1
ATOM 1575 C C . ARG A 1 203 ? -10.677 -10.065 11.848 1.00 90.88 203 ARG A C 1
ATOM 1577 O O . ARG A 1 203 ? -10.201 -9.322 11.002 1.00 90.88 203 ARG A O 1
ATOM 1584 N N . ILE A 1 204 ? -10.567 -9.843 13.156 1.00 94.00 204 ILE A N 1
ATOM 1585 C CA . ILE A 1 204 ? -9.681 -8.817 13.718 1.00 94.00 204 ILE A CA 1
ATOM 1586 C C . ILE A 1 204 ? -8.273 -9.423 13.794 1.00 94.00 204 ILE A C 1
ATOM 1588 O O . ILE A 1 204 ? -8.134 -10.519 14.356 1.00 94.00 204 ILE A O 1
ATOM 1592 N N . PRO A 1 205 ? -7.234 -8.762 13.259 1.00 93.88 205 PRO A N 1
ATOM 1593 C CA . PRO A 1 205 ? -5.872 -9.258 13.373 1.00 93.88 205 PRO A CA 1
ATOM 1594 C C . PRO A 1 205 ? -5.403 -9.221 14.830 1.00 93.88 205 PRO A C 1
ATOM 1596 O O . PRO A 1 205 ? -5.819 -8.389 15.643 1.00 93.88 205 PRO A O 1
ATOM 1599 N N . THR A 1 206 ? -4.527 -10.153 15.180 1.00 95.12 206 THR A N 1
ATOM 1600 C CA . THR A 1 206 ? -3.828 -10.145 16.469 1.00 95.12 206 THR A CA 1
ATOM 1601 C C . THR A 1 206 ? -2.803 -9.006 16.535 1.00 95.12 206 THR A C 1
ATOM 1603 O O . THR A 1 206 ? -2.476 -8.378 15.525 1.00 95.12 206 THR A O 1
ATOM 1606 N N . VAL A 1 207 ? -2.279 -8.726 17.735 1.00 96.00 207 VAL A N 1
ATOM 1607 C CA . VAL A 1 207 ? -1.218 -7.716 17.9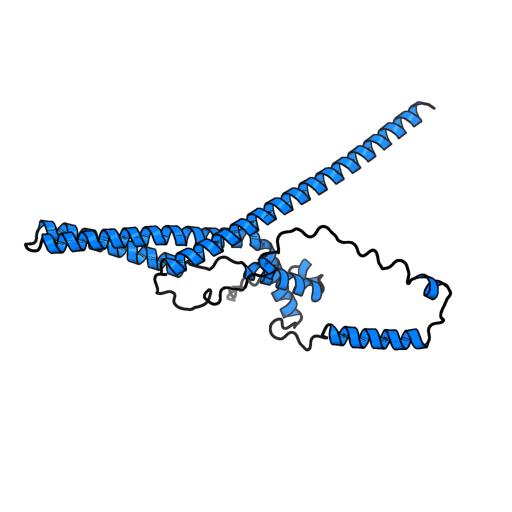27 1.00 96.00 207 VAL A CA 1
ATOM 1608 C C . VAL A 1 207 ? 0.022 -8.065 17.104 1.00 96.00 207 VAL A C 1
ATOM 1610 O O . VAL A 1 207 ? 0.549 -7.202 16.408 1.00 96.00 207 VAL A O 1
ATOM 1613 N N . ASP A 1 208 ? 0.456 -9.325 17.148 1.00 95.69 208 ASP A N 1
ATOM 1614 C CA . ASP A 1 208 ? 1.660 -9.778 16.445 1.00 95.69 208 ASP A CA 1
ATOM 1615 C C . ASP A 1 208 ? 1.499 -9.667 14.923 1.00 95.69 208 ASP A C 1
ATOM 1617 O O . ASP A 1 208 ? 2.409 -9.216 14.231 1.00 95.69 208 ASP A O 1
ATOM 1621 N N . GLU A 1 209 ? 0.317 -10.010 14.398 1.00 94.19 209 GLU A N 1
ATOM 1622 C CA . GLU A 1 209 ? 0.005 -9.851 12.972 1.00 94.19 209 GLU A CA 1
ATOM 1623 C C . GLU A 1 209 ? -0.007 -8.379 12.558 1.00 94.19 209 GLU A C 1
ATOM 1625 O O . GLU A 1 209 ? 0.596 -8.029 11.546 1.00 94.19 209 GLU A O 1
ATOM 1630 N N . THR A 1 210 ? -0.627 -7.509 13.362 1.00 96.12 210 THR A N 1
ATOM 1631 C CA . THR A 1 210 ? -0.628 -6.056 13.116 1.00 96.12 210 THR A CA 1
ATOM 1632 C C . THR A 1 210 ? 0.801 -5.509 13.122 1.00 96.12 210 THR A C 1
ATOM 1634 O O . THR A 1 210 ? 1.200 -4.789 12.211 1.00 96.12 210 THR A O 1
ATOM 1637 N N . THR A 1 211 ? 1.613 -5.925 14.095 1.00 96.31 211 THR A N 1
ATOM 1638 C CA . THR A 1 211 ? 3.022 -5.521 14.211 1.00 96.31 211 THR A CA 1
ATOM 1639 C C . THR A 1 211 ? 3.830 -5.953 12.985 1.00 96.31 211 THR A C 1
ATOM 1641 O O . THR A 1 211 ? 4.608 -5.165 12.448 1.00 96.31 211 THR A O 1
ATOM 1644 N N . ALA A 1 212 ? 3.635 -7.184 12.499 1.00 94.31 212 ALA A N 1
ATOM 1645 C CA . ALA A 1 212 ? 4.306 -7.678 11.298 1.00 94.31 212 ALA A CA 1
ATOM 1646 C C . ALA A 1 212 ? 3.888 -6.903 10.036 1.00 94.31 212 ALA A C 1
ATOM 1648 O O . ALA A 1 212 ? 4.730 -6.586 9.193 1.00 94.31 212 ALA A O 1
ATOM 1649 N N . VAL A 1 213 ? 2.601 -6.564 9.923 1.00 94.62 213 VAL A N 1
ATOM 1650 C CA . VAL A 1 213 ? 2.061 -5.748 8.830 1.00 94.62 213 VAL A CA 1
ATOM 1651 C C . VAL A 1 213 ? 2.674 -4.346 8.833 1.00 94.62 213 VAL A C 1
ATOM 1653 O O . VAL A 1 213 ? 3.163 -3.902 7.793 1.00 94.62 213 VAL A O 1
ATOM 1656 N N . VAL A 1 214 ? 2.729 -3.683 9.993 1.00 97.00 214 VAL A N 1
ATOM 1657 C CA . VAL A 1 214 ? 3.359 -2.361 10.142 1.00 97.00 214 VAL A CA 1
ATOM 1658 C C . VAL A 1 214 ? 4.849 -2.419 9.806 1.00 97.00 214 VAL A C 1
ATOM 1660 O O . VAL A 1 214 ? 5.343 -1.570 9.067 1.00 97.00 214 VAL A O 1
ATOM 1663 N N . ALA A 1 215 ? 5.572 -3.441 10.271 1.00 95.81 215 ALA A N 1
ATOM 1664 C CA . ALA A 1 215 ? 6.989 -3.602 9.946 1.00 95.81 215 ALA A CA 1
ATOM 1665 C C . ALA A 1 215 ? 7.220 -3.746 8.429 1.00 95.81 215 ALA A C 1
ATOM 1667 O O . ALA A 1 215 ? 8.137 -3.135 7.879 1.00 95.81 215 ALA A O 1
ATOM 1668 N N . ARG A 1 216 ? 6.367 -4.503 7.723 1.00 93.94 216 ARG A N 1
ATOM 1669 C CA . ARG A 1 216 ? 6.428 -4.619 6.255 1.00 93.94 216 ARG A CA 1
ATOM 1670 C C . ARG A 1 216 ? 6.107 -3.291 5.563 1.00 93.94 216 ARG A C 1
ATOM 1672 O O . ARG A 1 216 ? 6.786 -2.940 4.603 1.00 93.94 216 ARG A O 1
ATOM 1679 N N . ALA A 1 217 ? 5.109 -2.557 6.050 1.00 96.06 217 ALA A N 1
ATOM 1680 C CA . ALA A 1 217 ? 4.760 -1.231 5.544 1.00 96.06 217 ALA A CA 1
ATOM 1681 C C . ALA A 1 217 ? 5.930 -0.240 5.677 1.00 96.06 217 ALA A C 1
ATOM 1683 O O . ALA A 1 217 ? 6.261 0.452 4.717 1.00 96.06 217 ALA A O 1
ATOM 1684 N N . GLN A 1 218 ? 6.622 -0.237 6.819 1.00 96.75 218 GLN A N 1
ATOM 1685 C CA . GLN A 1 218 ? 7.805 0.600 7.045 1.00 96.75 218 GLN A CA 1
ATOM 1686 C C . GLN A 1 218 ? 8.969 0.245 6.111 1.00 96.75 218 GLN A C 1
ATOM 1688 O O . GLN A 1 218 ? 9.621 1.145 5.588 1.00 96.75 218 GLN A O 1
ATOM 1693 N N . LEU A 1 219 ? 9.209 -1.046 5.852 1.00 95.81 219 LEU A N 1
ATOM 1694 C CA . LEU A 1 219 ? 10.224 -1.476 4.882 1.00 95.81 219 LEU A CA 1
ATOM 1695 C C . LEU A 1 219 ? 9.912 -0.981 3.464 1.00 95.81 219 LEU A C 1
ATOM 1697 O O . LEU A 1 219 ? 10.820 -0.566 2.752 1.00 95.81 219 LEU A O 1
ATOM 1701 N N . ALA A 1 220 ? 8.639 -0.995 3.065 1.00 95.06 220 ALA A N 1
ATOM 1702 C CA . ALA A 1 220 ? 8.227 -0.471 1.768 1.00 95.06 220 ALA A CA 1
ATOM 1703 C C . ALA A 1 220 ? 8.413 1.052 1.673 1.00 95.06 220 ALA A C 1
ATOM 1705 O O . ALA A 1 220 ? 8.902 1.545 0.663 1.00 95.06 220 ALA A O 1
ATOM 1706 N N . LEU A 1 221 ? 8.073 1.806 2.722 1.00 97.06 221 LEU A N 1
ATOM 1707 C CA . LEU A 1 221 ? 8.307 3.254 2.741 1.00 97.06 221 LEU A CA 1
ATOM 1708 C C . LEU A 1 221 ? 9.802 3.595 2.659 1.00 97.06 221 LEU A C 1
ATOM 1710 O O . LEU A 1 221 ? 10.175 4.482 1.898 1.00 97.06 221 LEU A O 1
ATOM 1714 N N . ALA A 1 222 ? 10.653 2.849 3.368 1.00 95.62 222 ALA A N 1
ATOM 1715 C CA . ALA A 1 222 ? 12.103 3.023 3.293 1.00 95.62 222 ALA A CA 1
ATOM 1716 C C . ALA A 1 222 ? 12.663 2.728 1.888 1.00 95.62 222 ALA A C 1
ATOM 1718 O O . ALA A 1 222 ? 13.573 3.415 1.433 1.00 95.62 222 ALA A O 1
ATOM 1719 N N . GLU A 1 223 ? 12.114 1.733 1.183 1.00 94.56 223 GLU A N 1
ATOM 1720 C CA . GLU A 1 223 ? 12.470 1.444 -0.214 1.00 94.56 223 GLU A CA 1
ATOM 1721 C C . GLU A 1 223 ? 12.068 2.589 -1.160 1.00 94.56 223 GLU A C 1
ATOM 1723 O O . GLU A 1 223 ? 12.848 2.962 -2.033 1.00 94.56 223 GLU A O 1
ATOM 1728 N N . ILE A 1 224 ? 10.878 3.179 -0.980 1.00 96.12 224 ILE A N 1
ATOM 1729 C CA . ILE A 1 224 ? 10.437 4.347 -1.766 1.00 96.12 224 ILE A CA 1
ATOM 1730 C C . ILE A 1 224 ? 11.382 5.527 -1.536 1.00 96.12 224 ILE A C 1
ATOM 1732 O O . ILE A 1 224 ? 11.896 6.089 -2.496 1.00 96.12 224 ILE A O 1
ATOM 1736 N N . GLU A 1 225 ? 11.679 5.846 -0.275 1.00 95.38 225 GLU A N 1
ATOM 1737 C CA . GLU A 1 225 ? 12.588 6.941 0.076 1.00 95.38 225 GLU A CA 1
ATOM 1738 C C . GLU A 1 225 ? 13.994 6.732 -0.509 1.00 95.38 225 GLU A C 1
ATOM 1740 O O . GLU A 1 225 ? 14.589 7.661 -1.060 1.00 95.38 225 GLU A O 1
ATOM 1745 N N . ALA A 1 226 ? 14.519 5.503 -0.451 1.00 93.19 226 ALA A N 1
ATOM 1746 C CA . ALA A 1 226 ? 15.816 5.172 -1.037 1.00 93.19 226 ALA A CA 1
ATOM 1747 C C . ALA A 1 226 ? 15.841 5.392 -2.559 1.00 93.19 226 ALA A C 1
ATOM 1749 O O . ALA A 1 226 ? 16.857 5.835 -3.102 1.00 93.19 226 ALA A O 1
ATOM 1750 N N . ARG A 1 227 ? 14.731 5.110 -3.250 1.00 93.25 227 ARG A N 1
ATOM 1751 C CA . ARG A 1 227 ? 14.598 5.329 -4.696 1.00 93.25 227 ARG A CA 1
ATOM 1752 C C . ARG A 1 227 ? 14.460 6.799 -5.040 1.00 93.25 227 ARG A C 1
ATOM 1754 O O . ARG A 1 227 ? 15.184 7.256 -5.913 1.00 93.25 227 ARG A O 1
ATOM 1761 N N . ASP A 1 228 ? 13.623 7.537 -4.324 1.00 94.50 228 ASP A N 1
ATOM 1762 C CA . ASP A 1 228 ? 13.478 8.979 -4.528 1.00 94.50 228 ASP A CA 1
ATOM 1763 C C . ASP A 1 228 ? 14.827 9.697 -4.334 1.00 94.50 228 ASP A C 1
ATOM 1765 O O . ASP A 1 228 ? 15.200 10.560 -5.129 1.00 94.50 228 ASP A O 1
ATOM 1769 N N . ALA A 1 229 ? 15.619 9.282 -3.338 1.00 93.25 229 ALA A N 1
ATOM 1770 C CA . ALA A 1 229 ? 16.969 9.800 -3.127 1.00 93.25 229 ALA A CA 1
ATOM 1771 C C . ALA A 1 229 ? 17.939 9.431 -4.266 1.00 93.25 229 ALA A C 1
ATOM 1773 O O . ALA A 1 229 ? 18.723 10.273 -4.709 1.00 93.25 229 ALA A O 1
ATOM 1774 N N . ALA A 1 230 ? 17.893 8.189 -4.760 1.00 90.38 230 ALA A N 1
ATOM 1775 C CA . ALA A 1 230 ? 18.713 7.755 -5.891 1.00 90.38 230 ALA A CA 1
ATOM 1776 C C . ALA A 1 230 ? 18.325 8.467 -7.199 1.00 90.38 230 ALA A C 1
ATOM 1778 O O . ALA A 1 230 ? 19.191 8.766 -8.022 1.00 90.38 230 ALA A O 1
ATOM 1779 N N . ASP A 1 231 ? 17.041 8.748 -7.398 1.00 90.31 231 ASP A N 1
ATOM 1780 C CA . ASP A 1 231 ? 16.519 9.458 -8.563 1.00 90.31 231 ASP A CA 1
ATOM 1781 C C . ASP A 1 231 ? 16.947 10.928 -8.525 1.00 90.31 231 ASP A C 1
ATOM 1783 O O . ASP A 1 231 ? 17.514 11.410 -9.506 1.00 90.31 231 ASP A O 1
ATOM 1787 N N . ALA A 1 232 ? 16.828 11.588 -7.369 1.00 89.44 232 ALA A N 1
ATOM 1788 C CA . ALA A 1 232 ? 17.336 12.944 -7.161 1.00 89.44 232 ALA A CA 1
ATOM 1789 C C . ALA A 1 232 ? 18.852 13.045 -7.416 1.00 89.44 232 ALA A C 1
ATOM 1791 O O . ALA A 1 232 ? 19.306 13.947 -8.116 1.00 89.44 232 ALA A O 1
ATOM 1792 N N . GLN A 1 233 ? 19.639 12.077 -6.930 1.00 86.81 233 GLN A N 1
ATOM 1793 C CA . GLN A 1 233 ? 21.084 12.034 -7.179 1.00 86.81 233 GLN A CA 1
ATOM 1794 C C . GLN A 1 233 ? 21.406 11.918 -8.680 1.00 86.81 233 GLN A C 1
ATOM 1796 O O . GLN A 1 233 ? 22.320 12.578 -9.172 1.00 86.81 233 GLN A O 1
ATOM 1801 N N . ARG A 1 234 ? 20.651 11.099 -9.427 1.00 86.81 234 ARG A N 1
ATOM 1802 C CA . AR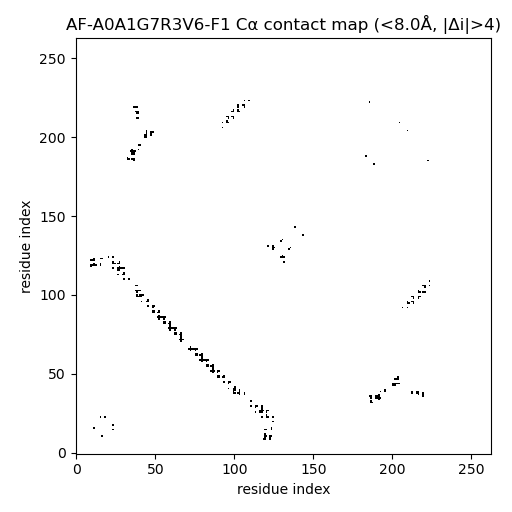G A 1 234 ? 20.830 10.952 -10.882 1.00 86.81 234 ARG A CA 1
ATOM 1803 C C . ARG A 1 234 ? 20.456 12.221 -11.642 1.00 86.81 234 ARG A C 1
ATOM 1805 O O . ARG A 1 234 ? 21.118 12.551 -12.628 1.00 86.81 234 ARG A O 1
ATOM 1812 N N . GLU A 1 235 ? 19.405 12.914 -11.215 1.00 86.69 235 GLU A N 1
ATOM 1813 C CA . GLU A 1 235 ? 19.009 14.201 -11.790 1.00 86.69 235 GLU A CA 1
ATOM 1814 C C . GLU A 1 235 ? 20.088 15.266 -11.563 1.00 86.69 235 GLU A C 1
ATOM 1816 O O . GLU A 1 235 ? 20.468 15.954 -12.513 1.00 86.69 235 GLU A O 1
ATOM 1821 N N . ASP A 1 236 ? 20.655 15.334 -10.358 1.00 83.06 236 ASP A N 1
ATOM 1822 C CA . ASP A 1 236 ? 21.753 16.245 -10.024 1.00 83.06 236 ASP A CA 1
ATOM 1823 C C . ASP A 1 236 ? 23.015 15.955 -10.852 1.00 83.06 236 ASP A C 1
ATOM 1825 O O . ASP A 1 236 ? 23.603 16.876 -11.429 1.00 83.06 236 ASP A O 1
ATOM 1829 N N . ASP A 1 237 ? 23.405 14.684 -10.989 1.00 79.88 237 ASP A N 1
ATOM 1830 C CA . ASP A 1 237 ? 24.562 14.279 -11.799 1.00 79.88 237 ASP A CA 1
ATOM 1831 C C . ASP A 1 237 ? 24.356 14.611 -13.293 1.00 79.88 237 ASP A C 1
ATOM 1833 O O . ASP A 1 237 ? 25.269 15.087 -13.981 1.00 79.88 237 ASP A O 1
ATOM 1837 N N . THR A 1 238 ? 23.136 14.417 -13.806 1.00 78.88 238 THR A N 1
ATOM 1838 C CA . THR A 1 238 ? 22.771 14.753 -15.196 1.00 78.88 238 THR A CA 1
ATOM 1839 C C . THR A 1 238 ? 22.748 16.271 -15.418 1.00 78.88 238 THR A C 1
ATOM 1841 O O . THR A 1 238 ? 23.233 16.776 -16.433 1.00 78.88 238 THR A O 1
ATOM 1844 N N . SER A 1 239 ? 22.232 17.029 -14.449 1.00 77.25 239 SER A N 1
ATOM 1845 C CA . SER A 1 239 ? 22.223 18.495 -14.465 1.00 77.25 239 SER A CA 1
ATOM 1846 C C . SER A 1 239 ? 23.644 19.066 -14.435 1.00 77.25 239 SER A C 1
ATOM 1848 O O . SER A 1 239 ? 23.986 19.965 -15.212 1.00 77.25 239 SER A O 1
ATOM 1850 N N . TRP A 1 240 ? 24.513 18.498 -13.594 1.00 68.88 240 TRP A N 1
ATOM 1851 C CA . TRP A 1 240 ? 25.908 18.912 -13.477 1.00 68.88 240 TRP A CA 1
ATOM 1852 C C . TRP A 1 240 ? 26.705 18.649 -14.758 1.00 68.88 240 TRP A C 1
ATOM 1854 O O . TRP A 1 240 ? 27.467 19.514 -15.197 1.00 68.88 240 TRP A O 1
ATOM 1864 N N . THR A 1 241 ? 26.517 17.482 -15.381 1.00 72.88 241 THR A N 1
ATOM 1865 C CA . THR A 1 241 ? 27.170 17.139 -16.655 1.00 72.88 241 THR A CA 1
ATOM 1866 C C . THR A 1 241 ? 26.708 18.051 -17.788 1.00 72.88 241 THR A C 1
ATOM 1868 O O . THR A 1 241 ? 27.557 18.642 -18.454 1.00 72.88 241 THR A O 1
ATOM 1871 N N . THR A 1 242 ? 25.398 18.278 -17.919 1.00 74.25 242 THR A N 1
ATOM 1872 C CA . THR A 1 242 ? 24.830 19.199 -18.921 1.00 74.25 242 THR A CA 1
ATOM 1873 C C . THR A 1 242 ? 25.371 20.622 -18.743 1.00 74.25 242 THR A C 1
ATOM 1875 O O . THR A 1 242 ? 25.896 21.214 -19.682 1.00 74.25 242 THR A O 1
ATOM 1878 N N . THR A 1 243 ? 25.354 21.149 -17.512 1.00 71.06 243 THR A N 1
ATOM 1879 C CA . THR A 1 243 ? 25.865 22.501 -17.213 1.00 71.06 243 THR A CA 1
ATOM 1880 C C . THR A 1 243 ? 27.358 22.628 -17.534 1.00 71.06 243 THR A C 1
ATOM 1882 O O . THR A 1 243 ? 27.822 23.670 -18.005 1.00 71.06 243 THR A O 1
ATOM 1885 N N . ARG A 1 244 ? 28.147 21.578 -17.276 1.00 69.69 244 ARG A N 1
ATOM 1886 C CA . ARG A 1 244 ? 29.587 21.563 -17.561 1.00 69.69 244 ARG A CA 1
ATOM 1887 C C . ARG A 1 244 ? 29.870 21.563 -19.064 1.00 69.69 244 ARG A C 1
ATOM 1889 O O . ARG A 1 244 ? 30.795 22.259 -19.480 1.00 69.69 244 ARG A O 1
ATOM 1896 N N . GLU A 1 245 ? 29.113 20.796 -19.842 1.00 67.25 245 GLU A N 1
ATOM 1897 C CA . GLU A 1 245 ? 29.225 20.754 -21.304 1.00 67.25 245 GLU A CA 1
ATOM 1898 C C . GLU A 1 245 ? 28.830 22.098 -21.925 1.00 67.25 245 GLU A C 1
ATOM 1900 O O . GLU A 1 245 ? 29.620 22.659 -22.682 1.00 67.25 245 GLU A O 1
ATOM 1905 N N . GLU A 1 246 ? 27.712 22.692 -21.494 1.00 66.00 246 GLU A N 1
ATOM 1906 C CA . GLU A 1 246 ? 27.306 24.037 -21.926 1.00 66.00 246 GLU A CA 1
ATOM 1907 C C . GLU A 1 246 ? 28.364 25.094 -21.556 1.00 66.00 246 GLU A C 1
ATOM 1909 O O . GLU A 1 246 ? 28.737 25.932 -22.372 1.00 66.00 246 GLU A O 1
ATOM 1914 N N . THR A 1 247 ? 28.935 25.045 -20.346 1.00 69.56 247 THR A N 1
ATOM 1915 C CA . THR A 1 247 ? 29.977 26.011 -19.940 1.00 69.56 247 THR A CA 1
ATOM 1916 C C . THR A 1 247 ? 31.271 25.852 -20.752 1.00 69.56 247 THR A C 1
ATOM 1918 O O . THR A 1 247 ? 31.986 26.832 -20.980 1.00 69.56 247 THR A O 1
ATOM 1921 N N . ALA A 1 248 ? 31.607 24.629 -21.174 1.00 70.31 248 ALA A N 1
ATOM 1922 C CA . ALA A 1 248 ? 32.757 24.376 -22.039 1.00 70.31 248 ALA A CA 1
ATOM 1923 C C . ALA A 1 248 ? 32.516 24.921 -23.455 1.00 70.31 248 ALA A C 1
ATOM 1925 O O . ALA A 1 248 ? 33.385 25.611 -23.984 1.00 70.31 248 ALA A O 1
ATOM 1926 N N . GLU A 1 249 ? 31.319 24.706 -24.006 1.00 69.06 249 GLU A N 1
ATOM 1927 C CA . GLU A 1 249 ? 30.901 25.241 -25.307 1.00 69.06 249 GLU A CA 1
ATOM 1928 C C . GLU A 1 249 ? 30.959 26.780 -25.334 1.00 69.06 249 GLU A C 1
ATOM 1930 O O . GLU A 1 249 ? 31.538 27.369 -26.245 1.00 69.06 249 GLU A O 1
ATOM 1935 N N . TRP A 1 250 ? 30.492 27.449 -24.274 1.00 70.38 250 TRP A N 1
ATOM 1936 C CA . TRP A 1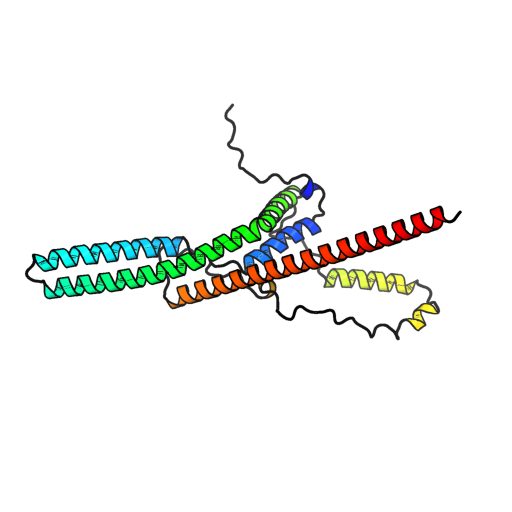 250 ? 30.545 28.915 -24.180 1.00 70.38 250 TRP A CA 1
ATOM 1937 C C . TRP A 1 250 ? 31.975 29.455 -24.032 1.00 70.38 250 TRP A C 1
ATOM 1939 O O . TRP A 1 250 ? 32.285 30.549 -24.508 1.00 70.38 250 TRP A O 1
ATOM 1949 N N . ASN A 1 251 ? 32.866 28.710 -23.369 1.00 69.31 251 ASN A N 1
ATOM 1950 C CA . ASN A 1 251 ? 34.277 29.086 -23.287 1.00 69.31 251 ASN A CA 1
ATOM 1951 C C . ASN A 1 251 ? 34.978 28.966 -24.646 1.00 69.31 251 ASN A C 1
ATOM 1953 O O . ASN A 1 251 ? 35.800 29.828 -24.966 1.00 69.31 251 ASN A O 1
ATOM 1957 N N . ASP A 1 252 ? 34.650 27.950 -25.444 1.00 71.06 252 ASP A N 1
ATOM 1958 C CA . ASP A 1 252 ? 35.214 27.776 -26.784 1.00 71.06 252 ASP A CA 1
ATOM 1959 C C . ASP A 1 252 ? 34.717 28.864 -27.755 1.00 71.06 252 ASP A C 1
ATOM 1961 O O . ASP A 1 252 ? 35.528 29.441 -28.488 1.00 71.06 252 ASP A O 1
ATOM 1965 N N . ASP A 1 253 ? 33.440 29.252 -27.675 1.00 70.00 253 ASP A N 1
ATOM 1966 C CA . ASP A 1 253 ? 32.878 30.363 -28.457 1.00 70.00 253 ASP A CA 1
ATOM 1967 C C . ASP A 1 253 ? 33.529 31.714 -28.109 1.00 70.00 253 ASP A C 1
ATOM 1969 O O . ASP A 1 253 ? 33.931 32.472 -28.999 1.00 70.00 253 ASP A O 1
ATOM 1973 N N . LEU A 1 254 ? 33.746 32.003 -26.820 1.00 67.94 254 LEU A N 1
ATOM 1974 C CA . LEU A 1 254 ? 34.444 33.223 -26.389 1.00 67.94 254 LEU A CA 1
ATOM 1975 C C . LEU A 1 254 ? 35.914 33.251 -26.837 1.00 67.94 254 LEU A C 1
ATOM 1977 O O . LEU A 1 254 ? 36.466 34.321 -27.121 1.00 67.94 254 LEU A O 1
ATOM 1981 N N . VAL A 1 255 ? 36.574 32.091 -26.900 1.00 68.44 255 VAL A N 1
ATOM 1982 C CA . VAL A 1 255 ? 37.942 31.979 -27.424 1.00 68.44 255 VAL A CA 1
ATOM 1983 C C . VAL A 1 255 ? 37.960 32.208 -28.939 1.00 68.44 255 VAL A C 1
ATOM 1985 O O . VAL A 1 255 ? 38.841 32.928 -29.421 1.00 68.44 255 VAL A O 1
ATOM 1988 N N . ALA A 1 256 ? 36.981 31.680 -29.679 1.00 68.56 256 ALA A N 1
ATOM 1989 C CA . ALA A 1 256 ? 36.852 31.872 -31.122 1.00 68.56 256 ALA A CA 1
ATOM 1990 C C . ALA A 1 256 ? 36.575 33.341 -31.502 1.00 68.56 256 ALA A C 1
ATOM 1992 O O . ALA A 1 256 ? 37.258 33.893 -32.371 1.00 68.56 256 ALA A O 1
ATOM 1993 N N . GLU A 1 257 ? 35.656 34.024 -30.807 1.00 68.88 257 GLU A N 1
ATOM 1994 C CA . GLU A 1 257 ? 35.371 35.451 -31.034 1.00 68.88 257 GLU A CA 1
ATOM 1995 C C . GLU A 1 257 ? 36.601 36.335 -30.781 1.00 68.88 257 GLU A C 1
ATOM 1997 O O . GLU A 1 257 ? 36.893 37.269 -31.536 1.00 68.88 257 GLU A O 1
ATOM 2002 N N . ARG A 1 258 ? 37.385 36.012 -29.746 1.00 70.12 258 ARG A N 1
ATOM 2003 C CA . ARG A 1 258 ? 38.590 36.770 -29.395 1.00 70.12 258 ARG A CA 1
ATOM 2004 C C . ARG A 1 258 ? 39.736 36.563 -30.390 1.00 70.12 258 ARG A C 1
ATOM 2006 O O . ARG A 1 258 ? 40.560 37.463 -30.553 1.00 70.12 258 ARG A O 1
ATOM 2013 N N . GLN A 1 259 ? 39.796 35.412 -31.061 1.00 72.25 259 GLN A N 1
ATOM 2014 C CA . GLN A 1 259 ? 40.758 35.154 -32.137 1.00 72.25 259 GLN A CA 1
ATOM 2015 C C . GLN A 1 259 ? 40.377 35.870 -33.440 1.00 72.25 259 GLN A C 1
ATOM 2017 O O . GLN A 1 259 ? 41.262 36.383 -34.125 1.00 72.25 259 GLN A O 1
ATOM 2022 N N . LEU A 1 260 ? 39.082 35.976 -33.750 1.00 72.62 260 LEU A N 1
ATOM 2023 C CA . LEU A 1 260 ? 38.582 36.711 -34.919 1.00 72.62 260 LEU A CA 1
ATOM 2024 C C . LEU A 1 260 ? 38.754 38.233 -34.793 1.00 72.62 260 LEU A C 1
ATOM 2026 O O . LEU A 1 260 ? 38.983 38.899 -35.796 1.00 72.62 260 LEU A O 1
ATOM 2030 N N . ALA A 1 261 ? 38.714 38.787 -33.578 1.00 72.56 261 ALA A N 1
ATOM 2031 C CA . ALA A 1 261 ? 38.909 40.221 -33.338 1.00 72.56 261 ALA A CA 1
ATOM 2032 C C . ALA A 1 261 ? 40.373 40.709 -33.464 1.00 72.56 261 ALA A C 1
ATOM 2034 O O . ALA A 1 261 ? 40.624 41.913 -33.395 1.00 72.56 261 ALA A O 1
ATOM 2035 N N . CYS A 1 262 ? 41.344 39.801 -33.618 1.00 67.94 262 CYS A N 1
ATOM 2036 C CA . CYS A 1 262 ? 42.776 40.119 -33.705 1.00 67.94 262 CYS A CA 1
ATOM 2037 C C . CYS A 1 262 ? 43.342 40.132 -35.143 1.00 67.94 262 CYS A C 1
ATOM 2039 O O . CYS A 1 262 ? 44.555 40.289 -35.299 1.00 67.94 262 CYS A O 1
ATOM 2041 N N . PHE A 1 263 ? 42.497 39.986 -36.169 1.00 59.12 263 PHE A N 1
ATOM 2042 C CA . PHE A 1 263 ? 42.848 40.111 -37.591 1.00 59.12 263 PHE A CA 1
ATOM 2043 C C . PHE A 1 263 ? 42.219 41.361 -38.213 1.00 59.12 263 PHE A C 1
ATOM 2045 O O . PHE A 1 263 ? 42.887 41.964 -39.085 1.00 59.12 263 PHE A O 1
#

Sequence (263 aa):
MPRTPGLDLPDAGAEEADLSDGQLRMRVRAYERETAWAPRWVGDELDRTHQEASKAAADADVWSARATAEPERAQLAEAAERARRESDSLADRAEQLEAADEARATWNAHTAQTRDKAERARVELGARGVDLTHPGARVTAEDWLAVHLDAQRADDAHREITEDDLAQDQDHARHIDGPETAMPDLRDRSVVDPTERADNPARIPTVDETTAVVARAQLALAEIEARDAADAQREDDTSWTTTREETAEWNDDLVAERQLACF

Mean predicted aligned error: 10.28 Å

pLDDT: mean 85.41, std 15.01, range [40.47, 98.69]

Foldseek 3Di:
DDPDPPPPQPALDPVLVPDDLVVLVVLLVVVVLLLLLAQFDCVLLLVLLLVLLVVLQVLLVVLCVCLVPDPCNVVSNVSSVVSPVSSVVSVVLSVLNVLSNVLNVVSCVLCVVSVSSNSSSVVSCVVVVQDPPCRDPDCDPVNVVVVVVVVVVVVVVPDDDDPVNVVPPPPPPPDDPDDDPPDPQCSVVGGNDPCSPVPPSNDNDDPVRSVVSSVSSVVSVVNSVVVVVVVVVVVVVVVVVVVVVVVVVVVVVVVVVVVVVVD

Radius of gyration: 31.59 Å; Cα contacts (8 Å, |Δi|>4): 183; chains: 1; bounding box: 79×66×82 Å

Solvent-accessible surface area (backbone atoms only — not comparable to full-atom values): 14721 Å² total; per-residue (Å²): 134,84,80,72,80,73,74,89,63,70,69,55,47,75,71,55,72,74,48,52,72,68,58,33,49,48,36,37,50,51,34,54,37,57,53,20,43,53,33,58,82,42,66,49,36,33,55,47,25,49,52,52,20,54,48,25,44,51,49,16,52,52,26,44,55,47,26,74,76,47,92,61,24,69,63,28,42,52,50,14,53,50,24,41,56,50,16,52,58,30,46,60,48,32,56,47,40,50,56,16,43,52,36,33,52,51,50,51,62,75,41,42,67,46,46,52,52,16,52,28,24,50,47,44,36,48,76,72,68,51,47,85,90,62,61,66,89,67,78,42,72,65,54,50,48,51,53,47,53,48,51,49,54,57,51,57,74,72,56,83,88,56,78,69,75,74,64,61,84,78,70,73,84,73,71,81,84,65,90,69,70,92,65,80,62,60,47,81,71,40,64,60,64,81,64,65,75,56,91,58,64,84,47,70,74,52,70,70,55,49,51,53,43,35,54,44,12,52,54,35,50,53,52,51,53,55,46,55,52,53,51,53,52,52,51,52,54,51,50,52,51,52,54,50,52,52,53,49,53,53,51,53,52,56,51,51,54,58,58,63,75,75,116

Organism: Pseudonocardia oroxyli (NCBI:txid366584)

Secondary structure (DSSP, 8-state):
--------PPP--HHHHHS-HHHHHHHHHHHHHHHHTPPPP-HHHHHHHHHHHHHHHHHHHHHHHHHHHSS-HHHHHHHHHHHHHHHHHHHHHHHHHHHHHHHHHHHHHHTHHHHHHHHHHHHHHHHTT--SSS--S---HHHHHHHHHHHHHHHHTTPPPPGGGGTGGGSTT--------SSPPHHHH----TTTT---TTPPPPHHHHHHHHHHHHHHHHHHHHHHHHHHHHHHHHHHHHHHHHHHHHHHHHHHHHHHTT-